Protein AF-A0A7J4V639-F1 (afdb_monomer_lite)

pLDDT: mean 87.69, std 9.77, range [47.03, 98.75]

Radius of gyration: 26.51 Å; chains: 1; bounding box: 63×58×73 Å

Structure (mmCIF, N/CA/C/O backbone):
data_AF-A0A7J4V639-F1
#
_entry.id   AF-A0A7J4V639-F1
#
loop_
_atom_site.group_PDB
_atom_site.id
_atom_site.type_symbol
_atom_site.label_atom_id
_atom_site.label_alt_id
_atom_site.label_comp_id
_atom_site.label_asym_id
_atom_site.label_entity_id
_atom_site.label_seq_id
_atom_site.pdbx_PDB_ins_code
_atom_site.Cartn_x
_atom_site.Cartn_y
_atom_site.Cartn_z
_atom_site.occupancy
_atom_site.B_iso_or_equiv
_atom_site.auth_seq_id
_atom_site.auth_comp_id
_atom_site.auth_asym_id
_atom_site.auth_atom_id
_atom_site.pdbx_PDB_model_num
ATOM 1 N N . MET A 1 1 ? 22.414 7.144 -34.367 1.00 61.53 1 MET A N 1
ATOM 2 C CA . MET A 1 1 ? 22.740 8.181 -33.367 1.00 61.53 1 MET A CA 1
ATOM 3 C C . MET A 1 1 ? 24.098 7.863 -32.780 1.00 61.53 1 MET A C 1
ATOM 5 O O . MET A 1 1 ? 24.396 6.684 -32.630 1.00 61.53 1 MET A O 1
ATOM 9 N N . ASN A 1 2 ? 24.900 8.884 -32.487 1.00 64.31 2 ASN A N 1
ATOM 10 C CA . ASN A 1 2 ? 26.165 8.719 -31.775 1.00 64.31 2 ASN A CA 1
ATOM 11 C C . ASN A 1 2 ? 25.916 8.994 -30.291 1.00 64.31 2 ASN A C 1
ATOM 13 O O . ASN A 1 2 ? 25.232 9.959 -29.959 1.00 64.31 2 ASN A O 1
ATOM 17 N N . TYR A 1 3 ? 26.446 8.139 -29.421 1.00 69.94 3 TYR A N 1
ATOM 18 C CA . TYR A 1 3 ? 26.497 8.405 -27.989 1.00 69.94 3 TYR A CA 1
ATOM 19 C C . TYR A 1 3 ? 27.811 9.118 -27.673 1.00 69.94 3 TYR A C 1
ATOM 21 O O . TYR A 1 3 ? 28.886 8.601 -27.976 1.00 69.94 3 TYR A O 1
ATOM 29 N N . GLU A 1 4 ? 27.717 10.293 -27.061 1.00 75.50 4 GLU A N 1
ATOM 30 C CA . GLU A 1 4 ? 28.852 11.052 -26.548 1.00 75.50 4 GLU A CA 1
ATOM 31 C C . GLU A 1 4 ? 28.576 11.371 -25.083 1.00 75.50 4 GLU A C 1
ATOM 33 O O . GLU A 1 4 ? 27.497 11.855 -24.742 1.00 75.50 4 GLU A O 1
ATOM 38 N N . ALA A 1 5 ? 29.535 11.086 -24.204 1.00 78.75 5 ALA A N 1
ATOM 39 C CA . ALA A 1 5 ? 29.365 11.346 -22.785 1.00 78.75 5 ALA A CA 1
ATOM 40 C C . ALA A 1 5 ? 30.669 11.723 -22.098 1.00 78.75 5 ALA A C 1
ATOM 42 O O . ALA A 1 5 ? 31.750 11.256 -22.447 1.00 78.75 5 ALA A O 1
ATOM 43 N N . GLN A 1 6 ? 30.523 12.554 -21.069 1.00 79.25 6 GLN A N 1
ATOM 44 C CA . GLN A 1 6 ? 31.589 12.913 -20.134 1.00 79.25 6 GLN A CA 1
ATOM 45 C C . GLN A 1 6 ? 31.643 11.962 -18.926 1.00 79.25 6 GLN A C 1
ATOM 47 O O . GLN A 1 6 ? 32.505 12.113 -18.065 1.00 79.25 6 GLN A O 1
ATOM 52 N N . ALA A 1 7 ? 30.739 10.979 -18.874 1.00 77.75 7 ALA A N 1
ATOM 53 C CA . ALA A 1 7 ? 30.664 9.958 -17.841 1.00 77.75 7 ALA A CA 1
ATOM 54 C C . ALA A 1 7 ? 30.380 8.571 -18.449 1.00 77.75 7 ALA A C 1
ATOM 56 O O . ALA A 1 7 ? 29.778 8.480 -19.526 1.00 77.75 7 ALA A O 1
ATOM 57 N N . PRO A 1 8 ? 30.803 7.486 -17.778 1.00 85.00 8 PRO A N 1
ATOM 58 C CA . PRO A 1 8 ? 30.478 6.125 -18.178 1.00 85.00 8 PRO A CA 1
ATOM 59 C C . PRO A 1 8 ? 28.971 5.893 -18.363 1.00 85.00 8 PRO A C 1
ATOM 61 O O . PRO A 1 8 ? 28.145 6.232 -17.516 1.00 85.00 8 PRO A O 1
ATOM 64 N N . GLY A 1 9 ? 28.624 5.269 -19.483 1.00 86.38 9 GLY A N 1
ATOM 65 C CA . GLY A 1 9 ? 27.250 4.949 -19.839 1.00 86.38 9 GLY A CA 1
ATOM 66 C C . GLY A 1 9 ? 27.167 4.374 -21.246 1.00 86.38 9 GLY A C 1
ATOM 67 O O . GLY A 1 9 ? 28.192 4.094 -21.875 1.00 86.38 9 GLY A O 1
ATOM 68 N N . MET A 1 10 ? 25.949 4.191 -21.734 1.00 89.94 10 MET A N 1
ATOM 69 C CA . MET A 1 10 ? 25.665 3.709 -23.082 1.00 89.94 10 MET A CA 1
ATOM 70 C C . MET A 1 10 ? 24.442 4.429 -23.627 1.00 89.94 10 MET A C 1
ATOM 72 O O . MET A 1 10 ? 23.553 4.797 -22.871 1.00 89.94 10 MET A O 1
ATOM 76 N N . GLY A 1 11 ? 24.366 4.583 -24.941 1.00 88.62 11 GLY A N 1
ATOM 77 C CA . GLY A 1 11 ? 23.174 5.092 -25.597 1.00 88.62 11 GLY A CA 1
ATOM 78 C C . GLY A 1 11 ? 22.938 4.359 -26.901 1.00 88.62 11 GLY A C 1
ATOM 79 O O . GLY A 1 11 ? 23.886 4.015 -27.610 1.00 88.62 11 GLY A O 1
ATOM 80 N N . ALA A 1 12 ? 21.673 4.139 -27.220 1.00 87.81 12 ALA A N 1
ATOM 81 C CA . ALA A 1 12 ? 21.249 3.627 -28.508 1.00 87.81 12 ALA A CA 1
ATOM 82 C C . ALA A 1 12 ? 20.086 4.469 -29.020 1.00 87.81 12 ALA A C 1
ATOM 84 O O . ALA A 1 12 ? 19.354 5.097 -28.260 1.00 87.81 12 ALA A O 1
ATOM 85 N N . GLY A 1 13 ? 19.924 4.508 -30.336 1.00 87.50 13 GLY A N 1
ATOM 86 C CA . GLY A 1 13 ? 18.809 5.216 -30.935 1.00 87.50 13 GLY A CA 1
ATOM 87 C C . GLY A 1 13 ? 18.430 4.614 -32.267 1.00 87.50 13 GLY A C 1
ATOM 88 O O . GLY A 1 13 ? 19.295 4.213 -33.052 1.00 87.50 13 GLY A O 1
ATOM 89 N N . MET A 1 14 ? 17.131 4.566 -32.515 1.00 89.75 14 MET A N 1
ATOM 90 C CA . MET A 1 14 ? 16.536 4.024 -33.719 1.00 89.75 14 MET A CA 1
ATOM 91 C C . MET A 1 14 ? 15.799 5.136 -34.452 1.00 89.75 14 MET A C 1
ATOM 93 O O . MET A 1 14 ? 15.040 5.901 -33.864 1.00 89.75 14 MET A O 1
ATOM 97 N N . LYS A 1 15 ? 16.033 5.229 -35.757 1.00 90.69 15 LYS A N 1
ATOM 98 C CA . LYS A 1 15 ? 15.240 6.092 -36.628 1.00 90.69 15 LYS A CA 1
ATOM 99 C C . LYS A 1 15 ? 13.894 5.427 -36.914 1.00 90.69 15 LYS A C 1
ATOM 101 O O . LYS A 1 15 ? 13.845 4.204 -37.062 1.00 90.69 15 LYS A O 1
ATOM 106 N N . GLY A 1 16 ? 12.837 6.221 -37.034 1.00 88.06 16 GLY A N 1
ATOM 107 C CA . GLY A 1 16 ? 11.538 5.747 -37.492 1.00 88.06 16 GLY A CA 1
ATOM 108 C C . GLY A 1 16 ? 11.631 5.052 -38.852 1.00 88.06 16 GLY A C 1
ATOM 109 O O . GLY A 1 16 ? 12.568 5.263 -39.633 1.00 88.06 16 GLY A O 1
ATOM 110 N N . SER A 1 17 ? 10.661 4.188 -39.148 1.00 90.44 17 SER A N 1
ATOM 111 C CA . SER A 1 17 ? 10.572 3.535 -40.457 1.00 90.44 17 SER A CA 1
ATOM 112 C C . SER A 1 17 ? 10.587 4.582 -41.569 1.00 90.44 17 SER A C 1
ATOM 114 O O . SER A 1 17 ? 9.905 5.590 -41.457 1.00 90.44 17 SER A O 1
ATOM 116 N N . ASN A 1 18 ? 11.330 4.349 -42.650 1.00 87.12 18 ASN A N 1
ATOM 117 C CA . ASN A 1 18 ? 11.468 5.274 -43.787 1.00 87.12 18 ASN A CA 1
ATOM 118 C C . ASN A 1 18 ? 12.147 6.627 -43.487 1.00 87.12 18 ASN A C 1
ATOM 120 O O . ASN A 1 18 ? 12.376 7.383 -44.422 1.00 87.12 18 ASN A O 1
ATOM 124 N N . THR A 1 19 ? 12.563 6.909 -42.246 1.00 89.62 19 THR A N 1
ATOM 125 C CA . THR A 1 19 ? 13.397 8.081 -41.948 1.00 89.62 19 THR A CA 1
ATOM 126 C C . THR A 1 19 ? 14.763 7.955 -42.635 1.00 89.62 19 THR A C 1
ATOM 128 O O . THR A 1 19 ? 15.483 6.955 -42.469 1.00 89.62 19 THR A O 1
ATOM 131 N N . VAL A 1 20 ? 15.164 8.994 -43.368 1.00 88.00 20 VAL A N 1
ATOM 132 C CA . VAL A 1 20 ? 16.509 9.150 -43.935 1.00 88.00 20 VAL A CA 1
ATOM 133 C C . VAL A 1 20 ? 17.168 10.351 -43.261 1.00 88.00 20 VAL A C 1
ATOM 135 O O . VAL A 1 20 ? 16.770 11.489 -43.452 1.00 88.00 20 VAL A O 1
ATOM 138 N N . VAL A 1 21 ? 18.165 10.082 -42.419 1.00 85.81 21 VAL A N 1
ATOM 139 C CA . VAL A 1 21 ? 18.850 11.125 -41.643 1.00 85.81 21 VAL A CA 1
ATOM 140 C C . VAL A 1 21 ? 19.607 12.061 -42.588 1.00 85.81 21 VAL A C 1
ATOM 142 O O . VAL A 1 21 ? 20.309 11.578 -43.478 1.00 85.81 21 VAL A O 1
ATOM 145 N N . ASN A 1 22 ? 19.520 13.372 -42.342 1.00 85.31 22 ASN A N 1
ATOM 146 C CA . ASN A 1 22 ? 20.126 14.440 -43.150 1.00 85.31 22 ASN A CA 1
ATOM 147 C C . ASN A 1 22 ? 19.584 14.548 -44.590 1.00 85.31 22 ASN A C 1
ATOM 149 O O . ASN A 1 22 ? 20.277 15.084 -45.456 1.00 85.31 22 ASN A O 1
ATOM 153 N N . ASP A 1 23 ? 18.376 14.050 -44.858 1.00 86.31 23 ASP A N 1
ATOM 154 C CA . ASP A 1 23 ? 17.675 14.251 -46.128 1.00 86.31 23 ASP A CA 1
ATOM 155 C C . ASP A 1 23 ? 16.529 15.248 -45.934 1.00 86.31 23 ASP A C 1
ATOM 157 O O . ASP A 1 23 ? 15.548 14.961 -45.259 1.00 86.31 23 ASP A O 1
ATOM 161 N N . THR A 1 24 ? 16.655 16.428 -46.537 1.00 85.88 24 THR A N 1
ATOM 162 C CA . THR A 1 24 ? 15.671 17.515 -46.420 1.00 85.88 24 THR A CA 1
ATOM 163 C C . THR A 1 24 ? 14.546 17.426 -47.452 1.00 85.88 24 THR A C 1
ATOM 165 O O . THR A 1 24 ? 13.707 18.321 -47.539 1.00 85.88 24 THR A O 1
ATOM 168 N N . THR A 1 25 ? 14.530 16.375 -48.276 1.00 86.25 25 THR A N 1
ATOM 169 C CA . THR A 1 25 ? 13.537 16.190 -49.345 1.00 86.25 25 THR A CA 1
ATOM 170 C C . THR A 1 25 ? 12.370 15.293 -48.938 1.00 86.25 25 THR A C 1
ATOM 172 O O . THR A 1 25 ? 11.392 15.185 -49.679 1.00 86.25 25 THR A O 1
ATOM 175 N N . GLN A 1 26 ? 12.454 14.661 -47.766 1.00 84.25 26 GLN A N 1
ATOM 176 C CA . GLN A 1 26 ? 11.476 13.703 -47.262 1.00 84.25 26 GLN A CA 1
ATOM 177 C C . GLN A 1 26 ? 11.084 14.053 -45.828 1.00 84.25 26 GLN A C 1
ATOM 179 O O . GLN A 1 26 ? 11.901 14.539 -45.054 1.00 84.25 26 GLN A O 1
ATOM 184 N N . ILE A 1 27 ? 9.829 13.779 -45.479 1.00 84.38 27 ILE A N 1
ATOM 185 C CA . ILE A 1 27 ? 9.360 13.876 -44.096 1.00 84.38 27 ILE A CA 1
ATOM 186 C C . ILE A 1 27 ? 9.843 12.630 -43.352 1.00 84.38 27 ILE A C 1
ATOM 188 O O . ILE A 1 27 ? 9.650 11.509 -43.834 1.00 84.38 27 ILE A O 1
ATOM 192 N N . ASP A 1 28 ? 10.476 12.814 -42.196 1.00 85.56 28 ASP A N 1
ATOM 193 C CA . ASP A 1 28 ? 10.851 11.700 -41.335 1.00 85.56 28 ASP A CA 1
ATOM 194 C C . ASP A 1 28 ? 9.674 11.182 -40.491 1.00 85.56 28 ASP A C 1
ATOM 196 O O . ASP A 1 28 ? 8.637 11.820 -40.340 1.00 85.56 28 ASP A O 1
ATOM 200 N N . ASN A 1 29 ? 9.831 9.972 -39.956 1.00 89.56 29 ASN A N 1
ATOM 201 C CA . ASN A 1 29 ? 8.899 9.365 -39.005 1.00 89.56 29 ASN A CA 1
ATOM 202 C C . ASN A 1 29 ? 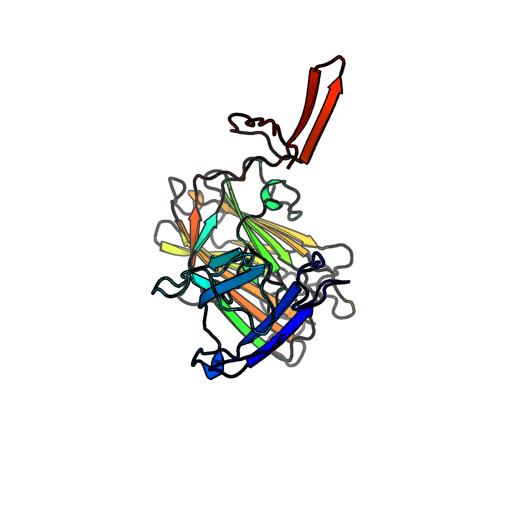9.491 9.358 -37.585 1.00 89.56 29 ASN A C 1
ATOM 204 O O . ASN A 1 29 ? 9.339 8.381 -36.846 1.00 89.56 29 ASN A O 1
ATOM 208 N N . GLY A 1 30 ? 10.221 10.419 -37.230 1.00 86.62 30 GLY A N 1
ATOM 209 C CA . GLY A 1 30 ? 10.823 10.613 -35.917 1.00 86.62 30 GLY A CA 1
ATOM 210 C C . GLY A 1 30 ? 11.926 9.613 -35.569 1.00 86.62 30 GLY A C 1
ATOM 211 O O . GLY A 1 30 ? 12.535 8.957 -36.427 1.00 86.62 30 GLY A O 1
ATOM 212 N N . TYR A 1 31 ? 12.201 9.507 -34.269 1.00 87.62 31 TYR A N 1
ATOM 213 C CA . TYR A 1 31 ? 13.199 8.610 -33.699 1.00 87.62 31 TYR A CA 1
ATOM 214 C C . TYR A 1 31 ? 12.842 8.202 -32.266 1.00 87.62 31 TYR A C 1
ATOM 216 O O . TYR A 1 31 ? 12.078 8.872 -31.576 1.00 87.62 31 TYR A O 1
ATOM 224 N N . SER A 1 32 ? 13.446 7.113 -31.802 1.00 88.44 32 SER A N 1
ATOM 225 C CA . SER A 1 32 ? 13.501 6.747 -30.389 1.00 88.44 32 SER A CA 1
ATOM 226 C C . SER A 1 32 ? 14.953 6.652 -29.940 1.00 88.44 32 SER A C 1
ATOM 228 O O . SER A 1 32 ? 15.842 6.314 -30.725 1.00 88.44 32 SER A O 1
ATOM 230 N N . ALA A 1 33 ? 15.205 6.972 -28.677 1.00 88.12 33 ALA A N 1
ATOM 231 C CA . ALA A 1 33 ? 16.519 6.848 -28.071 1.00 88.12 33 ALA A CA 1
ATOM 232 C C . ALA A 1 33 ? 16.392 6.295 -26.655 1.00 88.12 33 ALA A C 1
ATOM 234 O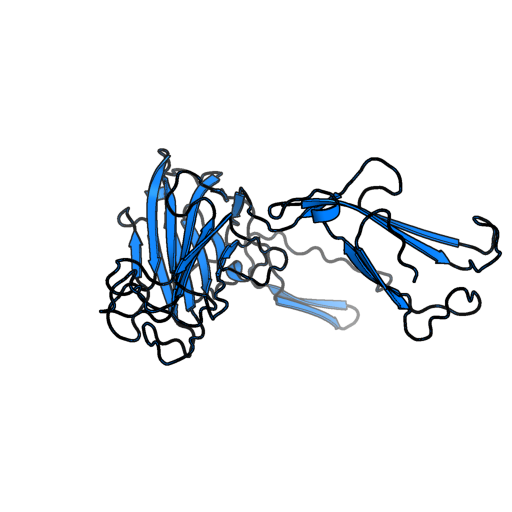 O . 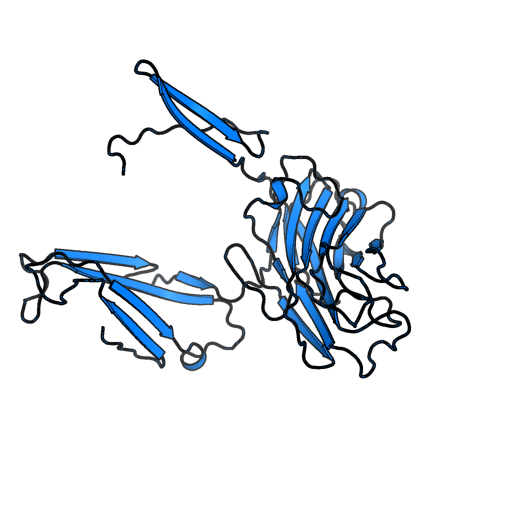ALA A 1 33 ? 15.426 6.581 -25.949 1.00 88.12 33 ALA A O 1
ATOM 235 N N . GLU A 1 34 ? 17.388 5.523 -26.252 1.00 85.56 34 GLU A N 1
ATOM 236 C CA . GLU A 1 34 ? 17.559 5.031 -24.895 1.00 85.56 34 GLU A CA 1
ATOM 237 C C . GLU A 1 34 ? 18.961 5.371 -24.401 1.00 85.56 34 GLU A C 1
ATOM 239 O O . GLU A 1 34 ? 19.925 5.424 -25.173 1.00 85.56 34 GLU A O 1
ATOM 244 N N . LEU A 1 35 ? 19.061 5.620 -23.098 1.00 87.69 35 LEU A N 1
ATOM 245 C CA . LEU A 1 35 ? 20.302 5.997 -22.450 1.00 87.69 35 LEU A CA 1
ATOM 246 C C . LEU A 1 35 ? 20.444 5.269 -21.114 1.00 87.69 35 LEU A C 1
ATOM 248 O O . LEU A 1 35 ? 19.546 5.288 -20.277 1.00 87.69 35 LEU A O 1
ATOM 252 N N . LEU A 1 36 ? 21.612 4.674 -20.917 1.00 85.19 36 LEU A N 1
ATOM 253 C CA . LEU A 1 36 ? 22.089 4.112 -19.667 1.00 85.19 36 LEU A CA 1
ATOM 254 C C . LEU A 1 36 ? 23.169 5.033 -19.105 1.00 85.19 36 LEU A C 1
ATOM 256 O O . LEU A 1 36 ? 24.202 5.241 -19.738 1.00 85.19 36 LEU A O 1
ATOM 260 N N . ILE A 1 37 ? 22.947 5.548 -17.900 1.00 87.25 37 ILE A N 1
ATOM 261 C CA . ILE A 1 37 ? 23.928 6.339 -17.153 1.00 87.25 37 ILE A CA 1
ATOM 262 C C . ILE A 1 37 ? 24.334 5.532 -15.923 1.00 87.25 37 ILE A C 1
ATOM 264 O O . ILE A 1 37 ? 23.477 5.136 -15.131 1.00 87.25 37 ILE A O 1
ATOM 268 N N . TYR A 1 38 ? 25.634 5.302 -15.741 1.00 88.12 38 TYR A N 1
ATOM 269 C CA . TYR A 1 38 ? 26.146 4.630 -14.549 1.00 88.12 38 TYR A CA 1
ATOM 270 C C . TYR A 1 38 ? 26.246 5.629 -13.391 1.00 88.12 38 TYR A C 1
ATOM 272 O O . TYR A 1 38 ? 27.169 6.439 -13.323 1.00 88.12 38 TYR A O 1
ATOM 280 N N . LEU A 1 39 ? 25.257 5.616 -12.496 1.00 87.50 39 LEU A N 1
ATOM 281 C CA . LEU A 1 39 ? 25.134 6.597 -11.410 1.00 87.50 39 LEU A CA 1
ATOM 282 C C . LEU A 1 39 ? 26.265 6.507 -10.373 1.00 87.50 39 LEU A C 1
ATOM 284 O O . LEU A 1 39 ? 26.695 7.524 -9.834 1.00 87.50 39 LEU A O 1
ATOM 288 N N . ASP A 1 40 ? 26.784 5.308 -10.131 1.00 86.81 40 ASP A N 1
ATOM 289 C CA . ASP A 1 40 ? 27.943 5.057 -9.272 1.00 86.81 40 ASP A CA 1
ATOM 290 C C . ASP A 1 40 ? 29.205 5.763 -9.786 1.00 86.81 40 ASP A C 1
ATOM 292 O O . ASP A 1 40 ? 29.959 6.346 -9.006 1.00 86.81 40 ASP A O 1
ATOM 296 N N . SER A 1 41 ? 29.388 5.809 -11.108 1.00 88.75 41 SER A N 1
ATOM 297 C CA . SER A 1 41 ? 30.485 6.548 -11.740 1.00 88.75 41 SER A CA 1
ATOM 298 C C . SER A 1 41 ? 30.384 8.068 -11.555 1.00 88.75 41 SER A C 1
ATOM 300 O O . SER A 1 41 ? 31.395 8.765 -11.618 1.00 88.75 41 SER A O 1
ATOM 302 N N . LEU A 1 42 ? 29.178 8.575 -11.274 1.00 88.81 42 LEU A N 1
ATOM 303 C CA . LEU A 1 42 ? 28.907 9.973 -10.929 1.00 88.81 42 LEU A CA 1
ATOM 304 C C . LEU A 1 42 ? 28.980 10.237 -9.414 1.00 88.81 42 LEU A C 1
ATOM 306 O O . LEU A 1 42 ? 28.753 11.363 -8.974 1.00 88.81 42 LEU A O 1
ATOM 310 N N . GLY A 1 43 ? 29.306 9.220 -8.610 1.00 88.62 43 GLY A N 1
ATOM 311 C CA . GLY A 1 43 ? 29.422 9.319 -7.155 1.00 88.62 43 GLY A CA 1
ATOM 312 C C . GLY A 1 43 ? 28.118 9.086 -6.389 1.00 88.62 43 GLY A C 1
ATOM 313 O O . GLY A 1 43 ? 28.100 9.263 -5.170 1.00 88.62 43 GLY A O 1
ATOM 314 N N . TYR A 1 44 ? 27.034 8.675 -7.055 1.00 85.69 44 TYR A N 1
ATOM 315 C CA . TYR A 1 44 ? 25.802 8.307 -6.361 1.00 85.69 44 TYR A CA 1
ATOM 316 C C . TYR A 1 44 ? 25.915 6.910 -5.746 1.00 85.69 44 TYR A C 1
ATOM 318 O O . TYR A 1 44 ? 26.302 5.943 -6.397 1.00 85.69 44 TYR A O 1
ATOM 326 N N . GLY A 1 45 ? 25.556 6.805 -4.468 1.00 76.00 45 GLY A N 1
ATOM 327 C CA . GLY A 1 45 ? 25.510 5.531 -3.758 1.00 76.00 45 GLY A CA 1
ATOM 328 C C . GLY A 1 45 ? 24.235 4.726 -4.047 1.00 76.00 45 GLY A C 1
ATOM 329 O O . GLY A 1 45 ? 23.271 5.261 -4.592 1.00 76.00 45 GLY A O 1
ATOM 330 N N . PRO A 1 46 ? 24.173 3.461 -3.594 1.00 64.94 46 PRO A N 1
ATOM 331 C CA . PRO A 1 46 ? 23.038 2.559 -3.833 1.00 64.94 46 PRO A CA 1
ATOM 332 C C . PRO A 1 46 ? 21.712 3.017 -3.202 1.00 64.94 46 PRO A C 1
ATOM 334 O O . PRO A 1 46 ? 20.663 2.492 -3.552 1.00 64.94 46 PRO A O 1
ATOM 337 N N . ASN A 1 47 ? 21.754 3.996 -2.294 1.00 61.44 47 ASN A N 1
ATOM 338 C CA . ASN A 1 47 ? 20.586 4.533 -1.591 1.00 61.44 47 ASN A CA 1
ATOM 339 C C . ASN A 1 47 ? 20.179 5.929 -2.096 1.00 61.44 47 ASN A C 1
ATOM 341 O O . ASN A 1 47 ? 19.489 6.658 -1.386 1.00 61.44 47 ASN A O 1
ATOM 345 N N . VAL A 1 48 ? 20.664 6.356 -3.269 1.00 68.88 48 VAL A N 1
ATOM 346 C CA . VAL A 1 48 ? 20.239 7.626 -3.866 1.00 68.88 48 VAL A CA 1
ATOM 347 C C . VAL A 1 48 ? 18.737 7.576 -4.176 1.00 68.88 48 VAL A C 1
ATOM 349 O O . VAL A 1 48 ? 18.263 6.653 -4.831 1.00 68.88 48 VAL A O 1
ATOM 352 N N . THR A 1 49 ? 17.980 8.560 -3.691 1.00 63.47 49 THR A N 1
ATOM 353 C CA . THR A 1 49 ? 16.512 8.618 -3.840 1.00 63.47 49 THR A CA 1
ATOM 354 C C . THR A 1 49 ? 16.052 9.550 -4.959 1.00 63.47 49 THR A C 1
ATOM 356 O O . THR A 1 49 ? 14.882 9.584 -5.335 1.00 63.47 49 THR A O 1
ATOM 359 N N . SER A 1 50 ? 16.967 10.329 -5.520 1.00 78.31 50 SER A N 1
ATOM 360 C CA . SER A 1 50 ? 16.755 11.087 -6.743 1.00 78.31 50 SER A CA 1
ATOM 361 C C . SER A 1 50 ? 18.085 11.529 -7.321 1.00 78.31 50 SER A C 1
ATOM 363 O O . SER A 1 50 ? 19.072 11.685 -6.600 1.00 78.31 50 SER A O 1
ATOM 365 N N . VAL A 1 51 ? 18.107 11.771 -8.626 1.00 88.00 51 VAL A N 1
ATOM 366 C CA . VAL A 1 51 ? 19.219 12.471 -9.266 1.00 88.00 51 VAL A CA 1
ATOM 367 C C . VAL A 1 51 ? 18.711 13.708 -9.991 1.00 88.00 51 VAL A C 1
ATOM 369 O O . VAL A 1 51 ? 17.713 13.627 -10.713 1.00 88.00 51 VAL A O 1
ATOM 372 N N . PRO A 1 52 ? 19.375 14.860 -9.820 1.00 89.69 52 PRO A N 1
ATOM 373 C CA . PRO A 1 52 ? 19.065 16.042 -10.595 1.00 89.69 52 PRO A CA 1
ATOM 374 C C . PRO A 1 52 ? 19.471 15.810 -12.052 1.00 89.69 52 PRO A C 1
ATOM 376 O O . PRO A 1 52 ? 20.614 15.473 -12.357 1.00 89.69 52 PRO A O 1
ATOM 379 N N . VAL A 1 53 ? 18.533 16.030 -12.962 1.00 90.12 53 VAL A N 1
ATOM 380 C CA . VAL A 1 53 ? 18.725 15.945 -14.407 1.00 90.12 53 VAL A CA 1
ATOM 381 C C . VAL A 1 53 ? 18.251 17.225 -15.085 1.00 90.12 53 VAL A C 1
ATOM 383 O O . VAL A 1 53 ? 17.363 17.934 -14.608 1.00 90.12 53 VAL A O 1
ATOM 386 N N . MET A 1 54 ? 18.854 17.517 -16.230 1.00 91.12 54 MET A N 1
ATOM 387 C CA . MET A 1 54 ? 18.300 18.414 -17.238 1.00 91.12 54 MET A CA 1
ATOM 388 C C . MET A 1 54 ? 18.286 17.636 -18.541 1.00 91.12 54 MET A C 1
ATOM 390 O O . MET A 1 54 ? 19.284 17.009 -18.894 1.00 91.12 54 MET A O 1
ATOM 394 N N . ILE A 1 55 ? 17.150 17.640 -19.227 1.00 89.88 55 ILE A N 1
ATOM 395 C CA . ILE A 1 55 ? 16.982 16.893 -20.473 1.00 89.88 55 ILE A CA 1
ATOM 396 C C . ILE A 1 55 ? 16.631 17.889 -21.560 1.00 89.88 55 ILE A C 1
ATOM 398 O O . ILE A 1 55 ? 15.658 18.624 -21.419 1.00 89.88 55 ILE A O 1
ATOM 402 N N . ASN A 1 56 ? 17.412 17.877 -22.635 1.00 90.69 56 ASN A N 1
ATOM 403 C CA . ASN A 1 56 ? 17.192 18.683 -23.824 1.00 90.69 56 ASN A CA 1
ATOM 404 C C . ASN A 1 56 ? 16.989 17.755 -25.017 1.00 90.69 56 ASN A C 1
ATOM 406 O O . ASN A 1 56 ? 17.794 16.854 -25.248 1.00 90.69 56 ASN A O 1
ATOM 410 N N . ILE A 1 57 ? 15.933 18.002 -25.780 1.00 88.50 57 ILE A N 1
ATOM 411 C CA . ILE A 1 57 ? 15.650 17.324 -27.042 1.00 88.50 57 ILE A CA 1
ATOM 412 C C . ILE A 1 57 ? 15.660 18.398 -28.121 1.00 88.50 57 ILE A C 1
ATOM 414 O O . ILE A 1 57 ? 15.021 19.445 -27.974 1.00 88.50 57 ILE A O 1
ATOM 418 N N . PHE A 1 58 ? 16.439 18.148 -29.169 1.00 86.94 58 PHE A N 1
ATOM 419 C CA . PHE A 1 58 ? 16.632 19.071 -30.273 1.00 86.94 58 PHE A CA 1
ATOM 420 C C . PHE A 1 58 ? 16.204 18.417 -31.575 1.00 86.94 58 PHE A C 1
ATOM 422 O O . PHE A 1 58 ? 16.714 17.351 -31.914 1.00 86.94 58 PHE A O 1
ATOM 429 N N . ASP A 1 59 ? 15.314 19.095 -32.288 1.00 85.19 59 ASP A N 1
ATOM 430 C CA . ASP A 1 59 ? 14.752 18.649 -33.553 1.00 85.19 59 ASP A CA 1
ATOM 431 C C . ASP A 1 59 ? 15.071 19.675 -34.655 1.00 85.19 59 ASP A C 1
ATOM 433 O O . ASP A 1 59 ? 14.370 20.684 -34.790 1.00 85.19 59 ASP A O 1
ATOM 437 N N . PRO A 1 60 ? 16.224 19.539 -35.335 1.00 87.62 60 PRO A N 1
ATOM 438 C CA . PRO A 1 60 ? 16.633 20.449 -36.395 1.00 87.62 60 PRO A CA 1
ATOM 439 C C . PRO A 1 60 ? 16.077 20.016 -37.758 1.00 87.62 60 PRO A C 1
ATOM 441 O O . PRO A 1 60 ? 16.701 19.245 -38.487 1.00 87.62 60 PRO A O 1
ATOM 444 N N . ASP A 1 61 ? 14.953 20.607 -38.142 1.00 86.62 61 ASP A N 1
ATOM 445 C CA . ASP A 1 61 ? 14.358 20.446 -39.464 1.00 86.62 61 ASP A CA 1
ATOM 446 C C . ASP A 1 61 ? 15.154 21.151 -40.565 1.00 86.62 61 ASP A C 1
ATOM 448 O O . ASP A 1 61 ? 15.657 22.270 -40.415 1.00 86.62 61 ASP A O 1
ATOM 452 N N . MET A 1 62 ? 15.200 20.528 -41.743 1.00 86.50 62 MET A N 1
ATOM 453 C CA . MET A 1 62 ? 15.786 21.122 -42.951 1.00 86.50 62 MET A CA 1
ATOM 454 C C . MET A 1 62 ? 17.284 21.463 -42.830 1.00 86.50 62 MET A C 1
ATOM 456 O O . MET A 1 62 ? 17.818 22.188 -43.672 1.00 86.50 62 MET A O 1
ATOM 460 N N . TYR A 1 63 ? 17.977 20.913 -41.827 1.00 86.44 63 TYR A N 1
ATOM 461 C CA . TYR A 1 63 ? 19.433 20.936 -41.717 1.00 86.44 63 TYR A CA 1
ATOM 462 C C . TYR A 1 63 ? 20.038 19.622 -42.223 1.00 86.44 63 TYR A C 1
ATOM 464 O O . TYR A 1 63 ? 19.563 18.531 -41.918 1.00 86.44 63 TYR A O 1
ATOM 472 N N . HIS A 1 64 ? 21.140 19.719 -42.964 1.00 85.06 64 HIS A N 1
ATOM 473 C CA . HIS A 1 64 ? 21.957 18.572 -43.354 1.00 85.06 64 HIS A CA 1
ATOM 474 C C . HIS A 1 64 ? 23.448 18.900 -43.244 1.00 85.06 64 HIS A C 1
ATOM 476 O O . HIS A 1 64 ? 23.859 20.037 -42.989 1.00 85.06 64 HIS A O 1
ATOM 482 N N . THR A 1 65 ? 24.290 17.889 -43.455 1.00 82.94 65 THR A N 1
ATOM 483 C CA . THR A 1 65 ? 25.746 18.036 -43.394 1.00 82.94 65 THR A CA 1
ATOM 484 C C . THR A 1 65 ? 26.229 19.157 -44.321 1.00 82.94 65 THR A C 1
ATOM 486 O O . THR A 1 65 ? 25.914 19.161 -45.510 1.00 82.94 65 THR A O 1
ATOM 489 N N . GLY A 1 66 ? 27.009 20.095 -43.774 1.00 83.50 66 GLY A N 1
ATOM 490 C CA . GLY A 1 66 ? 27.610 21.208 -44.518 1.00 83.50 66 GLY A CA 1
ATOM 491 C C . GLY A 1 66 ? 26.811 22.516 -44.514 1.00 83.50 66 GLY A C 1
ATOM 492 O O . GLY A 1 66 ? 27.319 23.517 -45.013 1.00 83.50 66 GLY A O 1
ATOM 493 N N . MET A 1 67 ? 25.606 22.549 -43.936 1.00 86.06 67 MET A N 1
ATOM 494 C CA . MET A 1 67 ? 24.846 23.794 -43.786 1.00 86.06 67 MET A CA 1
ATOM 495 C C . MET A 1 67 ? 25.394 24.674 -42.657 1.00 86.06 67 MET A C 1
ATOM 497 O O . MET A 1 67 ? 25.846 24.182 -41.622 1.00 86.06 67 MET A O 1
ATOM 501 N N . THR A 1 68 ? 25.318 25.995 -42.839 1.00 88.25 68 THR A N 1
ATOM 502 C CA . THR A 1 68 ? 25.560 26.954 -41.756 1.00 88.25 68 THR A CA 1
ATOM 503 C C . THR A 1 68 ? 24.359 26.951 -40.804 1.00 88.25 68 THR A C 1
ATOM 505 O O . THR A 1 68 ? 23.235 27.153 -41.268 1.00 88.25 68 THR A O 1
ATOM 508 N N . PRO A 1 69 ? 24.559 26.737 -39.491 1.00 86.69 69 PRO A N 1
ATOM 509 C CA . PRO A 1 69 ? 23.476 26.817 -38.515 1.00 86.69 69 PRO A CA 1
ATOM 510 C C . PRO A 1 69 ? 22.780 28.184 -38.539 1.00 86.69 69 PRO A C 1
ATOM 512 O O . PRO A 1 69 ? 23.427 29.201 -38.787 1.00 86.69 69 PRO A O 1
ATOM 515 N N . TRP A 1 70 ? 21.486 28.208 -38.208 1.00 85.38 70 TRP A N 1
ATOM 516 C CA . TRP A 1 70 ? 20.663 29.424 -38.078 1.00 85.38 70 TRP A CA 1
ATOM 517 C C . TRP A 1 70 ? 20.385 30.168 -39.393 1.00 85.38 70 TRP A C 1
ATOM 519 O O . TRP A 1 70 ? 20.094 31.365 -39.379 1.00 85.38 70 TRP A O 1
ATOM 529 N N . VAL A 1 71 ? 20.466 29.478 -40.533 1.00 85.31 71 VAL A N 1
ATOM 530 C CA . VAL A 1 71 ? 20.217 30.055 -41.861 1.00 85.31 71 VAL A CA 1
ATOM 531 C C . VAL A 1 71 ? 19.074 29.313 -42.553 1.00 85.31 71 VAL A C 1
ATOM 533 O O . VAL A 1 71 ? 18.960 28.092 -42.458 1.00 85.31 71 VAL A O 1
ATOM 536 N N . ALA A 1 72 ? 18.233 30.056 -43.278 1.00 83.31 72 ALA A N 1
ATOM 537 C CA . ALA A 1 72 ? 17.146 29.495 -44.076 1.00 83.31 72 ALA A CA 1
ATOM 538 C C . ALA A 1 72 ? 17.664 28.498 -45.144 1.00 83.31 72 ALA A C 1
ATOM 540 O O . ALA A 1 72 ? 18.739 28.720 -45.709 1.00 83.31 72 ALA A O 1
ATOM 541 N N . PRO A 1 73 ? 16.901 27.431 -45.467 1.00 85.38 73 PRO A N 1
ATOM 542 C CA . PRO A 1 73 ? 15.539 27.144 -45.000 1.00 85.38 73 PRO A CA 1
ATOM 543 C C . PRO A 1 73 ? 15.461 26.415 -43.644 1.00 85.38 73 PRO A C 1
ATOM 545 O O . PRO A 1 73 ? 14.367 26.029 -43.251 1.00 85.38 73 PRO A O 1
ATOM 548 N N . GLY A 1 74 ? 16.584 26.223 -42.943 1.00 86.25 74 GLY A N 1
ATOM 549 C CA . GLY A 1 74 ? 16.646 25.468 -41.692 1.00 86.25 74 GLY A CA 1
ATOM 550 C C . GLY A 1 74 ? 15.763 26.046 -40.585 1.00 86.25 74 GLY A C 1
ATOM 551 O O . GLY A 1 74 ? 15.863 27.230 -40.250 1.00 86.25 74 GLY A O 1
ATOM 552 N N . THR A 1 75 ? 14.952 25.192 -39.968 1.00 87.56 75 THR A N 1
ATOM 553 C CA . THR A 1 75 ? 14.154 25.499 -38.774 1.00 87.56 75 THR A CA 1
ATOM 554 C C . THR A 1 75 ? 14.491 24.505 -37.676 1.00 87.56 75 THR A C 1
ATOM 556 O O . THR A 1 75 ? 15.154 23.506 -37.913 1.00 87.56 75 THR A O 1
ATOM 559 N N . PHE A 1 76 ? 14.131 24.794 -36.434 1.00 86.44 76 PHE A N 1
ATOM 560 C CA . PHE A 1 76 ? 14.353 23.831 -35.367 1.00 86.44 76 PHE A CA 1
ATOM 561 C C . PHE A 1 76 ? 13.360 24.033 -34.241 1.00 86.44 76 PHE A C 1
ATOM 563 O O . PHE A 1 76 ? 12.902 25.153 -33.990 1.00 86.44 76 PHE A O 1
ATOM 570 N N . TYR A 1 77 ? 13.120 22.956 -33.508 1.00 85.94 77 TYR A N 1
ATOM 571 C CA . TYR A 1 77 ? 12.414 22.992 -32.246 1.00 85.94 77 TYR A CA 1
ATOM 572 C C . TYR A 1 77 ? 13.298 22.439 -31.128 1.00 85.94 77 TYR A C 1
ATOM 574 O O . TYR A 1 77 ? 14.009 21.448 -31.285 1.00 85.94 77 TYR A O 1
ATOM 582 N N . LYS A 1 78 ? 13.295 23.127 -29.986 1.00 87.56 78 LYS A N 1
ATOM 583 C CA . LYS A 1 78 ? 13.980 22.686 -28.770 1.00 87.56 78 LYS A CA 1
ATOM 584 C C . LYS A 1 78 ? 12.964 22.561 -27.662 1.00 87.56 78 LYS A C 1
ATOM 586 O O . LYS A 1 78 ? 12.244 23.513 -27.373 1.00 87.56 78 LYS A O 1
ATOM 591 N N . THR A 1 79 ? 12.981 21.419 -26.999 1.00 90.44 79 THR A N 1
ATOM 592 C CA . THR A 1 79 ? 12.235 21.207 -25.760 1.00 90.44 79 THR A CA 1
ATOM 593 C C . THR A 1 79 ? 13.187 20.824 -24.655 1.00 90.44 79 THR A C 1
ATOM 595 O O . THR A 1 79 ? 14.137 20.072 -24.886 1.00 90.44 79 THR A O 1
ATOM 598 N N . TRP A 1 80 ? 12.913 21.312 -23.450 1.00 90.81 80 TRP A N 1
ATOM 599 C CA . TRP A 1 80 ? 13.720 21.001 -22.284 1.00 90.81 80 TRP A CA 1
ATOM 600 C C . TRP A 1 80 ? 12.873 20.722 -21.051 1.00 90.81 80 TRP A C 1
ATOM 602 O O . TRP A 1 80 ? 11.827 21.334 -20.827 1.00 90.81 80 TRP A O 1
ATOM 612 N N . TRP A 1 81 ? 13.380 19.832 -20.206 1.00 89.81 81 TRP A N 1
ATOM 613 C CA . TRP A 1 81 ? 12.907 19.630 -18.846 1.00 89.81 81 TRP A CA 1
ATOM 614 C C . TRP A 1 81 ? 14.009 20.055 -17.878 1.00 89.81 81 TRP A C 1
ATOM 616 O O . TRP A 1 81 ? 15.101 19.487 -17.873 1.00 89.81 81 TRP A O 1
ATOM 626 N N . GLY A 1 82 ? 13.734 21.102 -17.095 1.00 90.75 82 GLY A N 1
ATOM 627 C CA . GLY A 1 82 ? 14.759 21.815 -16.333 1.00 90.75 82 GLY A CA 1
ATOM 628 C C . GLY A 1 82 ? 15.149 23.121 -17.012 1.00 90.75 82 GLY A C 1
ATOM 629 O O . GLY A 1 82 ? 14.382 24.087 -16.970 1.00 90.75 82 GLY A O 1
ATOM 630 N N . SER A 1 83 ? 16.327 23.142 -17.627 1.00 90.06 83 SER A N 1
ATOM 631 C CA . SER A 1 83 ? 16.888 24.288 -18.337 1.00 90.06 83 SER A CA 1
ATOM 632 C C . SER A 1 83 ? 17.678 23.826 -19.557 1.00 90.06 83 SER A C 1
ATOM 634 O O . SER A 1 83 ? 18.268 22.751 -19.524 1.00 90.06 83 SER A O 1
ATOM 636 N N . GLU A 1 84 ? 17.743 24.665 -20.596 1.00 84.56 84 GLU A N 1
ATOM 637 C CA . GLU A 1 84 ? 18.590 24.390 -21.760 1.00 84.56 84 GLU A CA 1
ATOM 638 C C . GLU A 1 84 ? 20.083 24.448 -21.392 1.00 84.56 84 GLU A C 1
ATOM 640 O O . GLU A 1 84 ? 20.814 23.497 -21.650 1.00 84.56 84 GLU A O 1
ATOM 645 N N . TRP A 1 85 ? 20.515 25.532 -20.731 1.00 81.94 85 TRP A N 1
ATOM 646 C CA . TRP A 1 85 ? 21.919 25.785 -20.346 1.00 81.94 85 TRP A CA 1
ATOM 647 C C . TRP A 1 85 ? 22.068 26.565 -19.026 1.00 81.94 85 TRP A C 1
ATOM 649 O O . TRP A 1 85 ? 23.127 27.120 -18.734 1.00 81.94 85 TRP A O 1
ATOM 659 N N . GLY A 1 86 ? 20.991 26.681 -18.248 1.00 86.50 86 GLY A N 1
ATOM 660 C CA . GLY A 1 86 ? 20.973 27.392 -16.971 1.00 86.50 86 GLY A CA 1
ATOM 661 C C . GLY A 1 86 ? 21.226 26.478 -15.773 1.00 86.50 86 GLY A C 1
ATOM 662 O O . GLY A 1 86 ? 21.734 25.368 -15.889 1.00 86.50 86 GLY A O 1
ATOM 663 N N . SER A 1 87 ? 20.844 26.953 -14.590 1.00 90.00 87 SER A N 1
ATOM 664 C CA . SER A 1 87 ? 21.040 26.248 -13.316 1.00 90.00 87 SER A CA 1
ATOM 665 C C . SER A 1 87 ? 19.797 25.510 -12.807 1.00 90.00 87 SER A C 1
ATOM 667 O O . SER A 1 87 ? 19.804 25.004 -11.686 1.00 90.00 87 SER A O 1
ATOM 669 N N . ALA A 1 88 ? 18.710 25.463 -13.583 1.00 92.06 88 ALA A N 1
ATOM 670 C CA . ALA A 1 88 ? 17.453 24.869 -13.137 1.00 92.06 88 ALA A CA 1
ATOM 671 C C . ALA A 1 88 ? 17.373 23.379 -13.502 1.00 92.06 88 ALA A C 1
ATOM 673 O O . ALA A 1 88 ? 16.986 23.030 -14.613 1.00 92.06 88 ALA A O 1
ATOM 674 N N . TYR A 1 89 ? 17.670 22.513 -12.536 1.00 91.38 89 TYR A N 1
ATOM 675 C CA . TYR A 1 89 ? 17.544 21.057 -12.656 1.00 91.38 89 TYR A CA 1
ATOM 676 C C . TYR A 1 89 ? 16.132 20.570 -12.294 1.00 91.38 89 TYR A C 1
ATOM 678 O O . TYR A 1 89 ? 15.300 21.324 -11.770 1.00 91.38 89 TYR A O 1
ATOM 686 N N . ARG A 1 90 ? 15.842 19.307 -12.610 1.00 86.38 90 ARG A N 1
ATOM 687 C CA . ARG A 1 90 ? 14.658 18.567 -12.162 1.00 86.38 90 ARG A CA 1
ATOM 688 C C . ARG A 1 90 ? 15.092 17.247 -11.559 1.00 86.38 90 ARG A C 1
ATOM 690 O O . ARG A 1 90 ? 15.997 16.614 -12.081 1.00 86.38 90 ARG A O 1
ATOM 697 N N . ASP A 1 91 ? 14.438 16.826 -10.490 1.00 82.44 91 ASP A N 1
ATOM 698 C CA . ASP A 1 91 ? 14.781 15.565 -9.846 1.00 82.44 91 ASP A CA 1
ATOM 699 C C . ASP A 1 91 ? 14.085 14.400 -10.547 1.00 82.44 91 ASP A C 1
ATOM 701 O O . ASP A 1 91 ? 12.855 14.331 -10.613 1.00 82.44 91 ASP A O 1
ATOM 705 N N . LEU A 1 92 ? 14.884 13.460 -11.043 1.00 79.06 92 LEU A N 1
ATOM 706 C CA . LEU A 1 92 ? 14.422 12.132 -11.407 1.00 79.06 92 LEU A CA 1
ATOM 707 C C . LEU A 1 92 ? 14.478 11.265 -10.145 1.00 79.06 92 LEU A C 1
ATOM 709 O O . LEU A 1 92 ? 15.556 10.861 -9.713 1.00 79.06 92 LEU A O 1
ATOM 713 N N . ALA A 1 93 ? 13.329 11.042 -9.507 1.00 69.69 93 ALA A N 1
ATOM 714 C CA . ALA A 1 93 ? 13.244 10.279 -8.264 1.00 69.69 93 ALA A CA 1
ATOM 715 C C . ALA A 1 93 ? 13.441 8.770 -8.498 1.00 69.69 93 ALA A C 1
ATOM 717 O O . ALA A 1 93 ? 12.796 8.176 -9.363 1.00 69.69 93 ALA A O 1
ATOM 718 N N . PHE A 1 94 ? 14.284 8.149 -7.678 1.00 67.44 94 PHE A N 1
ATOM 719 C CA . PHE A 1 94 ? 14.522 6.710 -7.612 1.00 67.44 94 PHE A CA 1
ATOM 720 C C . PHE A 1 94 ? 14.024 6.190 -6.263 1.00 67.44 94 PHE A C 1
ATOM 722 O O . PHE A 1 94 ? 14.223 6.851 -5.259 1.00 67.44 94 PHE A O 1
ATOM 729 N N . TYR A 1 95 ? 13.375 5.025 -6.227 1.00 60.00 95 TYR A N 1
ATOM 730 C CA . TYR A 1 95 ? 13.019 4.306 -4.991 1.00 60.00 95 TYR A CA 1
ATOM 731 C C . TYR A 1 95 ? 12.435 5.191 -3.861 1.00 60.00 95 TYR A C 1
ATOM 733 O O . TYR A 1 95 ? 13.114 5.694 -2.966 1.00 60.00 95 TYR A O 1
ATOM 741 N N . GLN A 1 96 ? 11.127 5.416 -3.936 1.00 72.19 96 GLN A N 1
ATOM 742 C CA . GLN A 1 96 ? 10.405 6.325 -3.054 1.00 72.19 96 GLN A CA 1
ATOM 743 C C . GLN A 1 96 ? 10.116 5.638 -1.709 1.00 72.19 96 GLN A C 1
ATOM 745 O O . GLN A 1 96 ? 9.172 4.866 -1.632 1.00 72.19 96 GLN A O 1
ATOM 750 N N . ASP A 1 97 ? 10.921 5.871 -0.666 1.00 83.06 97 ASP A N 1
ATOM 751 C CA . ASP A 1 97 ? 10.527 5.697 0.750 1.00 83.06 97 ASP A CA 1
ATOM 752 C C . ASP A 1 97 ? 9.906 7.017 1.235 1.00 83.06 97 ASP A C 1
ATOM 754 O O . ASP A 1 97 ? 10.613 7.877 1.779 1.00 83.06 97 ASP A O 1
ATOM 758 N N . PRO A 1 98 ? 8.608 7.261 0.981 1.00 89.44 98 PRO A N 1
ATOM 759 C CA . PRO A 1 98 ? 8.003 8.533 1.322 1.00 89.44 98 PRO A CA 1
ATOM 760 C C . PRO A 1 98 ? 8.008 8.706 2.839 1.00 89.44 98 PRO A C 1
ATOM 762 O O . PRO A 1 98 ? 7.542 7.836 3.567 1.00 89.44 98 PRO A O 1
ATOM 765 N N . GLN A 1 99 ? 8.459 9.859 3.339 1.00 92.44 99 GLN A N 1
ATOM 766 C CA . GLN A 1 99 ? 8.296 10.190 4.763 1.00 92.44 99 GLN A CA 1
ATOM 767 C C . GLN A 1 99 ? 6.819 10.384 5.138 1.00 92.44 99 GLN A C 1
ATOM 769 O O . GLN A 1 99 ? 6.445 10.236 6.305 1.00 92.44 99 GLN A O 1
ATOM 774 N N . SER A 1 100 ? 5.974 10.680 4.144 1.00 93.25 100 SER A N 1
ATOM 775 C CA . SER A 1 100 ? 4.533 10.776 4.316 1.00 93.25 100 SER A CA 1
ATOM 776 C C . SER A 1 100 ? 3.738 10.358 3.083 1.00 93.25 100 SER A C 1
ATOM 778 O O . SER A 1 100 ? 4.162 10.658 1.969 1.00 93.25 100 SER A O 1
ATOM 780 N N . VAL A 1 101 ? 2.552 9.784 3.285 1.00 93.62 101 VAL A N 1
ATOM 781 C CA . VAL A 1 101 ? 1.581 9.465 2.223 1.00 93.62 101 VAL A CA 1
ATOM 782 C C . VAL A 1 101 ? 0.270 10.201 2.488 1.00 93.62 101 VAL A C 1
ATOM 784 O O . VAL A 1 101 ? -0.178 10.298 3.632 1.00 93.62 101 VAL A O 1
ATOM 787 N N . ASN A 1 102 ? -0.356 10.722 1.434 1.00 93.38 102 ASN A N 1
ATOM 788 C CA . ASN A 1 102 ? -1.670 11.351 1.533 1.00 93.38 102 ASN A CA 1
ATOM 789 C C . ASN A 1 102 ? -2.784 10.299 1.597 1.00 93.38 102 ASN A C 1
ATOM 791 O O . ASN A 1 102 ? -2.862 9.415 0.747 1.00 93.38 102 ASN A O 1
ATOM 795 N N . VAL A 1 103 ? -3.676 10.444 2.575 1.00 95.00 103 VAL A N 1
ATOM 796 C CA . VAL A 1 103 ? -4.884 9.633 2.744 1.00 95.00 103 VAL A CA 1
ATOM 797 C C . VAL A 1 103 ? -6.084 10.445 2.272 1.00 95.00 103 VAL A C 1
ATOM 799 O O . VAL A 1 103 ? -6.354 11.536 2.791 1.00 95.00 103 VAL A O 1
ATOM 802 N N . TYR A 1 104 ? -6.790 9.921 1.276 1.00 93.31 104 TYR A N 1
ATOM 803 C CA . TYR A 1 104 ? -7.969 10.557 0.693 1.00 93.31 104 TYR A CA 1
ATOM 804 C C . TYR A 1 104 ? -9.237 10.164 1.448 1.00 93.31 104 TYR A C 1
ATOM 806 O O . TYR A 1 104 ? -9.332 9.079 2.028 1.00 93.31 104 TYR A O 1
ATOM 814 N N . GLN A 1 105 ? -10.217 11.063 1.445 1.00 92.94 105 GLN A N 1
ATOM 815 C CA . GLN A 1 105 ? -11.551 10.764 1.939 1.00 92.94 105 GLN A CA 1
ATOM 816 C C . GLN A 1 105 ? -12.293 9.915 0.907 1.00 92.94 105 GLN A C 1
ATOM 818 O O . GLN A 1 105 ? -12.472 10.357 -0.225 1.00 92.94 105 GLN A O 1
ATOM 823 N N . ALA A 1 106 ? -12.725 8.720 1.301 1.00 92.75 106 ALA A N 1
ATOM 824 C CA . ALA A 1 106 ? -13.583 7.907 0.454 1.00 92.75 106 ALA A CA 1
ATOM 825 C C . ALA A 1 106 ? -14.965 8.561 0.330 1.00 92.75 106 ALA A C 1
ATOM 827 O O . ALA A 1 106 ? -15.486 9.138 1.295 1.00 92.75 106 ALA A O 1
ATOM 828 N N . VAL A 1 107 ? -15.541 8.480 -0.865 1.00 89.62 107 VAL A N 1
ATOM 829 C CA . VAL A 1 107 ? -16.852 9.057 -1.188 1.00 89.62 107 VAL A CA 1
ATOM 830 C C . VAL A 1 107 ? -17.981 8.038 -1.093 1.00 89.62 107 VAL A C 1
ATOM 832 O O . VAL A 1 107 ? -19.131 8.425 -0.867 1.00 89.62 107 VAL A O 1
ATOM 835 N N . ASN A 1 108 ? -17.655 6.749 -1.214 1.00 88.75 108 ASN A N 1
ATOM 836 C CA . ASN A 1 108 ? -18.566 5.642 -0.957 1.00 88.75 108 ASN A CA 1
ATOM 837 C C . ASN A 1 108 ? -18.285 5.012 0.418 1.00 88.75 108 ASN A C 1
ATOM 839 O O . ASN A 1 108 ? -17.161 5.099 0.921 1.00 88.75 108 ASN A O 1
ATOM 843 N N . PRO A 1 109 ? -19.281 4.365 1.051 1.00 91.94 109 PRO A N 1
ATOM 844 C CA . PRO A 1 109 ? -19.037 3.539 2.228 1.00 91.94 109 PRO A CA 1
ATOM 845 C C . PRO A 1 109 ? -17.998 2.451 1.931 1.00 91.94 109 PRO A C 1
ATOM 847 O O . PRO A 1 109 ? -18.080 1.805 0.892 1.00 91.94 109 PRO A O 1
ATOM 850 N N . ILE A 1 110 ? -17.070 2.231 2.864 1.00 95.50 110 ILE A N 1
ATOM 851 C CA . ILE A 1 110 ? -16.126 1.107 2.825 1.00 95.50 110 ILE A CA 1
ATOM 852 C C . ILE A 1 110 ? -16.637 0.008 3.755 1.00 95.50 110 ILE A C 1
ATOM 854 O O . ILE A 1 110 ? -16.879 0.264 4.941 1.00 95.50 110 ILE A O 1
ATOM 858 N N . THR A 1 111 ? -16.802 -1.202 3.228 1.00 96.94 111 THR A N 1
ATOM 859 C CA . THR A 1 111 ? -17.153 -2.396 3.996 1.00 96.94 111 THR A CA 1
ATOM 860 C C . THR A 1 111 ? -15.878 -3.180 4.257 1.00 96.94 111 THR A C 1
ATOM 862 O O . THR A 1 111 ? -15.191 -3.558 3.329 1.00 96.94 111 THR A O 1
ATOM 865 N N . VAL A 1 112 ? -15.552 -3.456 5.522 1.00 98.06 112 VAL A N 1
ATOM 866 C CA . VAL A 1 112 ? -14.365 -4.265 5.850 1.00 98.06 112 VAL A CA 1
ATOM 867 C C . VAL A 1 112 ? -14.691 -5.738 5.612 1.00 98.06 112 VAL A C 1
ATOM 869 O O . VAL A 1 112 ? -15.139 -6.429 6.530 1.00 98.06 112 VAL A O 1
ATOM 872 N N . ASP A 1 113 ? -14.510 -6.203 4.380 1.00 97.88 113 ASP A N 1
ATOM 873 C CA . ASP A 1 113 ? -14.796 -7.581 3.966 1.00 97.88 113 ASP A CA 1
ATOM 874 C C . ASP A 1 113 ? -13.588 -8.290 3.332 1.00 97.88 113 ASP A C 1
ATOM 876 O O . ASP A 1 113 ? -13.610 -9.508 3.148 1.00 97.88 113 ASP A O 1
ATOM 880 N N . GLY A 1 114 ? -12.512 -7.547 3.072 1.00 97.19 114 GLY A N 1
ATOM 881 C CA . GLY A 1 114 ? -11.261 -8.030 2.512 1.00 97.19 114 GLY A CA 1
ATOM 882 C C . GLY A 1 114 ? -11.278 -8.183 0.991 1.00 97.19 114 GLY A C 1
ATOM 883 O O . GLY A 1 114 ? -10.261 -8.602 0.443 1.00 97.19 114 GLY A O 1
ATOM 884 N N . ASN A 1 115 ? -12.374 -7.861 0.295 1.00 96.31 115 ASN A N 1
ATOM 885 C CA . ASN A 1 115 ? -12.494 -8.003 -1.160 1.00 96.31 115 ASN A CA 1
ATOM 886 C C . ASN A 1 115 ? -11.944 -6.799 -1.930 1.00 96.31 115 ASN A C 1
ATOM 888 O O . ASN A 1 115 ? -11.633 -6.949 -3.113 1.00 96.31 115 ASN A O 1
ATOM 892 N N . LEU A 1 116 ? -11.817 -5.631 -1.286 1.00 96.19 116 LEU A N 1
ATOM 893 C CA . LEU A 1 116 ? -11.373 -4.381 -1.922 1.00 96.19 116 LEU A CA 1
ATOM 894 C C . LEU A 1 116 ? -12.218 -4.021 -3.158 1.00 96.19 116 LEU A C 1
ATOM 896 O O . LEU A 1 116 ? -11.693 -3.577 -4.181 1.00 96.19 116 LEU A O 1
ATOM 900 N N . SER A 1 117 ? -13.524 -4.287 -3.089 1.00 94.50 117 SER A N 1
ATOM 901 C CA . SER A 1 117 ? -14.431 -4.178 -4.239 1.00 94.50 117 SER A CA 1
ATOM 902 C C . SER A 1 117 ? -15.013 -2.775 -4.425 1.00 94.50 117 SER A C 1
ATOM 904 O O . SER A 1 117 ? -15.591 -2.469 -5.469 1.00 94.50 117 SER A O 1
ATOM 906 N N . GLU A 1 118 ? -14.850 -1.911 -3.428 1.00 93.44 118 GLU A N 1
ATOM 907 C CA . GLU A 1 118 ? -15.331 -0.542 -3.446 1.00 93.44 118 GLU A CA 1
ATOM 908 C C . GLU A 1 118 ? -14.579 0.309 -4.482 1.00 93.44 118 GLU A C 1
ATOM 910 O O . GLU A 1 118 ? -13.348 0.240 -4.561 1.00 93.44 118 GLU A O 1
ATOM 915 N N . PRO A 1 119 ? -15.282 1.182 -5.233 1.00 90.00 119 PRO A N 1
ATOM 916 C CA . PRO A 1 119 ? -14.661 2.013 -6.267 1.00 90.00 119 PRO A CA 1
ATOM 917 C C . PRO A 1 119 ? -13.486 2.863 -5.767 1.00 90.00 119 PRO A C 1
ATOM 919 O O . PRO A 1 119 ? -12.507 3.066 -6.481 1.00 90.00 119 PRO A O 1
ATOM 922 N N . ASP A 1 120 ? -13.547 3.329 -4.520 1.00 92.00 120 ASP A N 1
ATOM 923 C CA . ASP A 1 120 ? -12.498 4.144 -3.909 1.00 92.00 120 ASP A CA 1
ATOM 924 C C . ASP A 1 120 ? -11.146 3.419 -3.811 1.00 92.00 120 ASP A C 1
ATOM 926 O O . ASP A 1 120 ? -10.100 4.067 -3.882 1.00 92.00 120 ASP A O 1
ATOM 930 N N . TRP A 1 121 ? -11.134 2.084 -3.703 1.00 93.75 121 TRP A N 1
ATOM 931 C CA . TRP A 1 121 ? -9.894 1.300 -3.709 1.00 93.75 121 TRP A CA 1
ATOM 932 C C . TRP A 1 121 ? -9.225 1.263 -5.087 1.00 93.75 121 TRP A C 1
ATOM 934 O O . TRP A 1 121 ? -7.990 1.188 -5.182 1.00 93.75 121 TRP A O 1
ATOM 944 N N . ALA A 1 122 ? -10.019 1.350 -6.157 1.00 88.88 122 ALA A N 1
ATOM 945 C CA . ALA A 1 122 ? -9.537 1.355 -7.534 1.00 88.88 122 ALA A CA 1
ATOM 946 C C . ALA A 1 122 ? -8.896 2.695 -7.930 1.00 88.88 122 ALA A C 1
ATOM 948 O O . ALA A 1 122 ? -8.004 2.704 -8.780 1.00 88.88 122 ALA A O 1
ATOM 949 N N . TYR A 1 123 ? -9.259 3.799 -7.263 1.00 84.69 123 TYR A N 1
ATOM 950 C CA . TYR A 1 123 ? -8.719 5.126 -7.561 1.00 84.69 123 TYR A CA 1
ATOM 951 C C . TYR A 1 123 ? -7.170 5.135 -7.545 1.00 84.69 123 TYR A C 1
ATOM 953 O O . TYR A 1 123 ? -6.556 4.610 -6.601 1.00 84.69 123 TYR A O 1
ATOM 961 N N . PRO A 1 124 ? -6.495 5.716 -8.561 1.00 81.19 124 PRO A N 1
ATOM 962 C CA . PRO A 1 124 ? -5.033 5.763 -8.658 1.00 81.19 124 PRO A CA 1
ATOM 963 C C . PRO A 1 124 ? -4.399 6.788 -7.697 1.00 81.19 124 PRO A C 1
ATOM 965 O O . PRO A 1 124 ? -3.692 7.709 -8.105 1.00 81.19 124 PRO A O 1
ATOM 968 N N . SER A 1 125 ? -4.626 6.634 -6.390 1.00 83.50 125 SER A N 1
ATOM 969 C CA . SER A 1 125 ? -3.886 7.350 -5.348 1.00 83.50 125 SER A CA 1
ATOM 970 C C . SER A 1 125 ? -2.497 6.749 -5.132 1.00 83.50 125 SER A C 1
ATOM 972 O O . SER A 1 125 ? -2.239 5.599 -5.490 1.00 83.50 125 SER A O 1
ATOM 974 N N . GLN A 1 126 ? -1.620 7.505 -4.462 1.00 86.06 126 GLN A N 1
ATOM 975 C CA . GLN A 1 126 ? -0.365 6.963 -3.939 1.00 86.06 126 GLN A CA 1
ATOM 976 C C . GLN A 1 126 ? -0.619 5.697 -3.113 1.00 86.06 126 GLN A C 1
ATOM 978 O O . GLN A 1 126 ? -1.579 5.619 -2.342 1.00 86.06 126 GLN A O 1
ATOM 983 N N . TYR A 1 127 ? 0.262 4.718 -3.283 1.00 91.12 127 TYR A N 1
ATOM 984 C CA . TYR A 1 127 ? 0.254 3.456 -2.552 1.00 91.12 127 TYR A CA 1
ATOM 985 C C . TYR A 1 127 ? 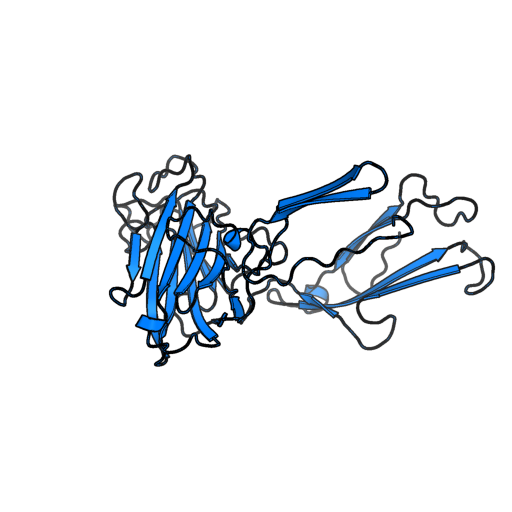1.683 3.048 -2.205 1.00 91.12 127 TYR A C 1
ATOM 987 O O . TYR A 1 127 ? 2.628 3.482 -2.864 1.00 91.12 127 TYR A O 1
ATOM 995 N N . LEU A 1 128 ? 1.836 2.235 -1.165 1.00 94.06 128 LEU A N 1
ATOM 996 C CA . LEU A 1 128 ? 3.107 1.622 -0.780 1.00 94.06 128 LEU A CA 1
ATOM 997 C C . LEU A 1 128 ? 3.186 0.221 -1.380 1.00 94.06 128 LEU A C 1
ATOM 999 O O . LEU A 1 128 ? 2.160 -0.445 -1.493 1.00 94.06 128 LEU A O 1
ATOM 1003 N N . VAL A 1 129 ? 4.380 -0.248 -1.727 1.00 92.38 129 VAL A N 1
ATOM 1004 C CA . VAL A 1 129 ? 4.599 -1.624 -2.175 1.00 92.38 129 VAL A CA 1
ATOM 1005 C C . VAL A 1 129 ? 5.668 -2.289 -1.327 1.00 92.38 129 VAL A C 1
ATOM 1007 O O . VAL A 1 129 ? 6.841 -1.922 -1.359 1.00 92.38 129 VAL A O 1
ATOM 1010 N N . PHE A 1 130 ? 5.227 -3.283 -0.570 1.00 92.31 130 PHE A N 1
ATOM 1011 C CA . PHE A 1 130 ? 6.054 -4.146 0.261 1.00 92.31 130 PHE A CA 1
ATOM 1012 C C . PHE A 1 130 ? 6.558 -5.335 -0.572 1.00 92.31 130 PHE A C 1
ATOM 1014 O O . PHE A 1 130 ? 5.861 -5.761 -1.492 1.00 92.31 130 PHE A O 1
ATOM 1021 N N . GLY A 1 131 ? 7.753 -5.856 -0.279 1.00 86.81 131 GLY A N 1
ATOM 1022 C CA . GLY A 1 131 ? 8.395 -6.962 -1.012 1.00 86.81 131 GLY A CA 1
ATOM 1023 C C . GLY A 1 131 ? 9.804 -6.637 -1.554 1.00 86.81 131 GLY A C 1
ATOM 1024 O O . GLY A 1 131 ? 10.158 -5.463 -1.678 1.00 86.81 131 GLY A O 1
ATOM 1025 N N . PRO A 1 132 ? 10.646 -7.643 -1.876 1.00 72.50 132 PRO A N 1
ATOM 1026 C CA . PRO A 1 132 ? 12.046 -7.428 -2.270 1.00 72.50 132 PRO A CA 1
ATOM 1027 C C . PRO A 1 132 ? 12.253 -6.880 -3.686 1.00 72.50 132 PRO A C 1
ATOM 1029 O O . PRO A 1 132 ? 13.334 -6.367 -3.974 1.00 72.50 132 PRO A O 1
ATOM 1032 N N . LYS A 1 133 ? 11.280 -7.044 -4.594 1.00 67.69 133 LYS A N 1
ATOM 1033 C CA . LYS A 1 133 ? 11.378 -6.643 -6.014 1.00 67.69 133 LYS A CA 1
ATOM 1034 C C . LYS A 1 133 ? 10.012 -6.281 -6.617 1.00 67.69 133 LYS A C 1
ATOM 1036 O O . LYS A 1 133 ? 9.594 -6.910 -7.592 1.00 67.69 133 LYS A O 1
ATOM 1041 N N . PRO A 1 134 ? 9.272 -5.325 -6.038 1.00 70.44 134 PRO A N 1
ATOM 1042 C CA . PRO A 1 134 ? 7.958 -4.994 -6.556 1.00 70.44 134 PRO A CA 1
ATOM 1043 C C . PRO A 1 134 ? 8.047 -4.380 -7.962 1.00 70.44 134 PRO A C 1
ATOM 1045 O O . PRO A 1 134 ? 8.962 -3.593 -8.225 1.00 70.44 134 PRO A O 1
ATOM 1048 N N . PRO A 1 135 ? 7.090 -4.668 -8.862 1.00 70.88 135 PRO A N 1
ATOM 1049 C CA . PRO A 1 135 ? 6.902 -3.862 -10.059 1.00 70.88 135 PRO A CA 1
ATOM 1050 C C . PRO A 1 135 ? 6.429 -2.467 -9.624 1.00 70.88 135 PRO A C 1
ATOM 1052 O O . PRO A 1 135 ? 5.267 -2.269 -9.269 1.00 70.88 135 PRO A O 1
ATOM 1055 N N . LEU A 1 136 ? 7.347 -1.499 -9.585 1.00 70.38 136 LEU A N 1
ATOM 1056 C CA . LEU A 1 136 ? 7.028 -0.121 -9.219 1.00 70.38 136 LEU A CA 1
ATOM 1057 C C . LEU A 1 136 ? 6.630 0.666 -10.466 1.00 70.38 136 LEU A C 1
ATOM 1059 O O . LEU A 1 136 ? 7.443 0.918 -11.352 1.00 70.38 136 LEU A O 1
ATOM 1063 N N . THR A 1 137 ? 5.375 1.091 -10.501 1.00 71.38 137 THR A N 1
ATOM 1064 C CA . THR A 1 137 ? 4.843 2.059 -11.462 1.00 71.38 137 THR A CA 1
ATOM 1065 C C . THR A 1 137 ? 4.282 3.240 -10.689 1.00 71.38 137 THR A C 1
ATOM 1067 O O . THR A 1 137 ? 3.692 3.040 -9.632 1.00 71.38 137 THR A O 1
ATOM 1070 N N . SER A 1 138 ? 4.418 4.463 -11.205 1.00 67.50 138 SER A N 1
ATOM 1071 C CA . SER A 1 138 ? 3.720 5.624 -10.630 1.00 67.50 138 SER A CA 1
ATOM 1072 C C . SER A 1 138 ? 2.207 5.346 -10.554 1.00 67.50 138 SER A C 1
ATOM 1074 O O . SER A 1 138 ? 1.672 4.797 -11.520 1.00 67.50 138 SER A O 1
ATOM 1076 N N . PRO A 1 139 ? 1.498 5.691 -9.458 1.00 78.31 139 PRO A N 1
ATOM 1077 C CA . PRO A 1 139 ? 1.929 6.452 -8.270 1.00 78.31 139 PRO A CA 1
ATOM 1078 C C . PRO A 1 139 ? 2.450 5.595 -7.087 1.00 78.31 139 PRO A C 1
ATOM 1080 O O . PRO A 1 139 ? 2.391 6.025 -5.932 1.00 78.31 139 PRO A O 1
ATOM 1083 N N . GLY A 1 140 ? 2.910 4.370 -7.341 1.00 83.75 140 GLY A N 1
ATOM 1084 C CA . GLY A 1 140 ? 3.431 3.444 -6.335 1.00 83.75 140 GLY A CA 1
ATOM 1085 C C . GLY A 1 140 ? 4.781 3.863 -5.755 1.00 83.75 140 GLY A C 1
ATOM 1086 O O . GLY A 1 140 ? 5.682 4.291 -6.473 1.00 83.75 140 GLY A O 1
ATOM 1087 N N . ASN A 1 141 ? 4.916 3.696 -4.443 1.00 87.50 141 ASN A N 1
ATOM 1088 C CA . ASN A 1 141 ? 6.105 4.000 -3.660 1.00 87.50 141 ASN A CA 1
ATOM 1089 C C . ASN A 1 141 ? 6.691 2.704 -3.090 1.00 87.50 141 ASN A C 1
ATOM 1091 O O . ASN A 1 141 ? 5.950 1.803 -2.701 1.00 87.50 141 ASN A O 1
ATOM 1095 N N . SER A 1 142 ? 8.012 2.616 -2.996 1.00 86.50 142 SER A N 1
ATOM 1096 C CA . SER A 1 142 ? 8.673 1.567 -2.218 1.00 86.50 142 SER A CA 1
ATOM 1097 C C . SER A 1 142 ? 8.517 1.805 -0.708 1.00 86.50 142 SER A C 1
ATOM 1099 O O . SER A 1 142 ? 7.890 2.764 -0.256 1.00 86.50 142 SER A O 1
ATOM 1101 N N . VAL A 1 143 ? 9.100 0.921 0.095 1.00 89.44 143 VAL A N 1
ATOM 1102 C CA . VAL A 1 143 ? 9.139 1.048 1.556 1.00 89.44 143 VAL A CA 1
ATOM 1103 C C . VAL A 1 143 ? 10.569 1.246 2.052 1.00 89.44 143 VAL A C 1
ATOM 1105 O O . VAL A 1 143 ? 11.523 1.165 1.281 1.00 89.44 143 VAL A O 1
ATOM 1108 N N . THR A 1 144 ? 10.712 1.543 3.341 1.00 88.88 144 THR A N 1
ATOM 1109 C CA . THR A 1 144 ? 11.962 2.008 3.951 1.00 88.88 144 THR A CA 1
ATOM 1110 C C . THR A 1 144 ? 13.093 1.003 3.852 1.00 88.88 144 THR A C 1
ATOM 1112 O O . THR A 1 144 ? 14.216 1.374 3.521 1.00 88.88 144 THR A O 1
ATOM 1115 N N . SER A 1 145 ? 12.835 -0.253 4.203 1.00 86.00 145 SER A N 1
ATOM 1116 C CA . SER A 1 145 ? 13.871 -1.275 4.164 1.00 86.00 145 SER A CA 1
ATOM 1117 C C . SER A 1 145 ? 13.269 -2.673 4.175 1.00 86.00 145 SER A C 1
ATOM 1119 O O . SER A 1 145 ? 12.058 -2.873 4.310 1.00 86.00 145 SER A O 1
ATOM 1121 N N . THR A 1 146 ? 14.158 -3.642 4.025 1.00 85.88 146 THR A N 1
ATOM 1122 C CA . THR A 1 146 ? 13.875 -5.059 4.136 1.00 85.88 146 THR A CA 1
ATOM 1123 C C . THR A 1 146 ? 14.928 -5.755 4.990 1.00 85.88 146 THR A C 1
ATOM 1125 O O . THR A 1 146 ? 16.082 -5.326 5.053 1.00 85.88 146 THR A O 1
ATOM 1128 N N . VAL A 1 147 ? 14.534 -6.854 5.621 1.00 83.81 147 VAL A N 1
ATOM 1129 C CA . VAL A 1 147 ? 15.430 -7.823 6.238 1.00 83.81 147 VAL A CA 1
ATOM 1130 C C . VAL A 1 147 ? 15.133 -9.189 5.628 1.00 83.81 147 VAL A C 1
ATOM 1132 O O . VAL A 1 147 ? 14.055 -9.753 5.823 1.00 83.81 147 VAL A O 1
ATOM 1135 N N . LEU A 1 148 ? 16.116 -9.737 4.906 1.00 81.31 148 LEU A N 1
ATOM 1136 C CA . LEU A 1 148 ? 16.137 -11.161 4.595 1.00 81.31 148 LEU A CA 1
ATOM 1137 C C . LEU A 1 148 ? 16.535 -11.899 5.867 1.00 81.31 148 LEU A C 1
ATOM 1139 O O . LEU A 1 148 ? 17.649 -11.733 6.364 1.00 81.31 148 LEU A O 1
ATOM 1143 N N . VAL A 1 149 ? 15.613 -12.685 6.400 1.00 77.25 149 VAL A N 1
ATOM 1144 C CA . VAL A 1 149 ? 15.789 -13.312 7.703 1.00 77.25 149 VAL A CA 1
ATOM 1145 C C . VAL A 1 149 ? 16.471 -14.671 7.576 1.00 77.25 149 VAL A C 1
ATOM 1147 O O . VAL A 1 149 ? 17.387 -14.970 8.340 1.00 77.25 149 VAL A O 1
ATOM 1150 N N . TRP A 1 150 ? 16.063 -15.490 6.603 1.00 71.88 150 TRP A N 1
ATOM 1151 C CA . TRP A 1 150 ? 16.632 -16.822 6.416 1.00 71.88 150 TRP A CA 1
ATOM 1152 C C . TRP A 1 150 ? 16.467 -17.329 4.982 1.00 71.88 150 TRP A C 1
ATOM 1154 O O . TRP A 1 150 ? 15.406 -17.159 4.386 1.00 71.88 150 TRP A O 1
ATOM 1164 N N . ASN A 1 151 ? 17.520 -17.992 4.481 1.00 70.06 151 ASN A N 1
ATOM 1165 C CA . ASN A 1 151 ? 17.639 -18.603 3.151 1.00 70.06 151 ASN A CA 1
ATOM 1166 C C . ASN A 1 151 ? 17.353 -17.642 1.973 1.00 70.06 151 ASN A C 1
ATOM 1168 O O . ASN A 1 151 ? 16.996 -16.486 2.152 1.00 70.06 151 ASN A O 1
ATOM 1172 N N . LYS A 1 152 ? 17.576 -18.078 0.731 1.00 68.62 152 LYS A N 1
ATOM 1173 C CA . LYS A 1 152 ? 17.222 -17.287 -0.455 1.00 68.62 152 LYS A CA 1
ATOM 1174 C C . LYS A 1 152 ? 15.702 -17.325 -0.651 1.00 68.62 152 LYS A C 1
ATOM 1176 O O . LYS A 1 152 ? 15.177 -18.410 -0.869 1.00 68.62 152 LYS A O 1
ATOM 1181 N N . LEU A 1 153 ? 15.038 -16.164 -0.655 1.00 67.12 153 LEU A N 1
ATOM 1182 C CA . LEU A 1 153 ? 13.637 -16.048 -1.081 1.00 67.12 153 LEU A CA 1
ATOM 1183 C C . LEU A 1 153 ? 13.513 -16.510 -2.542 1.00 67.12 153 LEU A C 1
ATOM 1185 O O . LEU A 1 153 ? 14.242 -16.016 -3.416 1.00 67.12 153 LEU A O 1
ATOM 1189 N N . ILE A 1 154 ? 12.681 -17.524 -2.780 1.00 64.56 154 ILE A N 1
ATOM 1190 C CA . ILE A 1 154 ? 12.557 -18.170 -4.095 1.00 64.56 154 ILE A CA 1
ATOM 1191 C C . ILE A 1 154 ? 11.473 -17.495 -4.932 1.00 64.56 154 ILE A C 1
ATOM 1193 O O . ILE A 1 154 ? 11.638 -17.400 -6.151 1.00 64.56 154 ILE A O 1
ATOM 1197 N N . ASP A 1 155 ? 10.414 -16.994 -4.303 1.00 70.50 155 ASP A N 1
ATOM 1198 C CA . ASP A 1 155 ? 9.363 -16.273 -5.000 1.00 70.50 155 ASP A CA 1
ATOM 1199 C C . ASP A 1 155 ? 9.496 -14.746 -4.867 1.00 70.50 155 ASP A C 1
ATOM 1201 O O . ASP A 1 155 ? 10.452 -14.196 -4.311 1.00 70.50 155 ASP A O 1
ATOM 1205 N N . THR A 1 156 ? 8.585 -14.054 -5.541 1.00 64.62 156 THR A N 1
ATOM 1206 C CA . THR A 1 156 ? 8.549 -12.602 -5.636 1.00 64.62 156 THR A CA 1
ATOM 1207 C C . THR A 1 156 ? 7.305 -12.071 -4.940 1.00 64.62 156 THR A C 1
ATOM 1209 O O . THR A 1 156 ? 6.525 -11.377 -5.596 1.00 64.62 156 THR A O 1
ATOM 1212 N N . THR A 1 157 ? 7.063 -12.394 -3.667 1.00 79.81 157 THR A N 1
ATOM 1213 C CA . THR A 1 157 ? 5.976 -11.742 -2.930 1.00 79.81 157 THR A CA 1
ATOM 1214 C C . THR A 1 157 ? 6.124 -10.226 -3.004 1.00 79.81 157 THR A C 1
ATOM 1216 O O . THR A 1 157 ? 7.171 -9.633 -2.720 1.00 79.81 157 THR A O 1
ATOM 1219 N N . TRP A 1 158 ? 5.044 -9.574 -3.417 1.00 89.50 158 TRP A N 1
ATOM 1220 C CA . TRP A 1 158 ? 4.886 -8.137 -3.287 1.00 89.50 158 TRP A CA 1
ATOM 1221 C C . TRP A 1 158 ? 3.444 -7.809 -2.912 1.00 89.50 158 TRP A C 1
ATOM 1223 O O . TRP A 1 158 ? 2.505 -8.509 -3.298 1.00 89.50 158 TRP A O 1
ATOM 1233 N N . THR A 1 159 ? 3.283 -6.743 -2.135 1.00 94.12 159 THR A N 1
ATOM 1234 C CA . THR A 1 159 ? 2.012 -6.351 -1.523 1.00 94.12 159 THR A CA 1
ATOM 1235 C C . THR A 1 159 ? 1.807 -4.843 -1.666 1.00 94.12 159 THR A C 1
ATOM 1237 O O . THR A 1 159 ? 2.377 -4.072 -0.888 1.00 94.12 159 THR A O 1
ATOM 1240 N N . PRO A 1 160 ? 1.023 -4.379 -2.657 1.00 94.25 160 PRO A N 1
ATOM 1241 C CA . PRO A 1 160 ? 0.519 -3.019 -2.707 1.00 94.25 160 PRO A CA 1
ATOM 1242 C C . PRO A 1 160 ? -0.447 -2.783 -1.552 1.00 94.25 160 PRO A C 1
ATOM 1244 O O . PRO A 1 160 ? -1.328 -3.604 -1.292 1.00 94.25 160 PRO A O 1
ATOM 1247 N N . LEU A 1 161 ? -0.295 -1.638 -0.900 1.00 96.50 161 LEU A N 1
ATOM 1248 C CA . LEU A 1 161 ? -1.083 -1.205 0.241 1.00 96.50 161 LEU A CA 1
ATOM 1249 C C . LEU A 1 161 ? -1.503 0.255 0.051 1.00 96.50 161 LEU A C 1
ATOM 1251 O O . LEU A 1 161 ? -0.680 1.129 -0.236 1.00 96.50 161 LEU A O 1
ATOM 1255 N N . LYS A 1 162 ? -2.800 0.508 0.216 1.00 96.06 162 LYS A N 1
ATOM 1256 C CA . LYS A 1 162 ? -3.449 1.815 0.088 1.00 96.06 162 LYS A CA 1
ATOM 1257 C C . LYS A 1 162 ? -4.121 2.226 1.390 1.00 96.06 162 LYS A C 1
ATOM 1259 O O . LYS A 1 162 ? -4.452 1.390 2.229 1.00 96.06 162 LYS A O 1
ATOM 1264 N N . PHE A 1 163 ? -4.376 3.526 1.498 1.00 97.38 163 PHE A N 1
ATOM 1265 C CA . PHE A 1 163 ? -5.093 4.127 2.614 1.00 97.38 163 PHE A CA 1
ATOM 1266 C C . PHE A 1 163 ? -6.293 4.924 2.124 1.00 97.38 163 PHE A C 1
ATOM 1268 O O . PHE A 1 163 ? -6.180 5.696 1.171 1.00 97.38 163 PHE A O 1
ATOM 1275 N N . LEU A 1 164 ? -7.399 4.817 2.850 1.00 96.94 164 LEU A N 1
ATOM 1276 C CA . LEU A 1 164 ? -8.583 5.659 2.701 1.00 96.94 164 LEU A CA 1
ATOM 1277 C C . LEU A 1 164 ? -9.064 6.110 4.080 1.00 96.94 164 LEU A C 1
ATOM 1279 O O . LEU A 1 164 ? -8.680 5.544 5.105 1.00 96.94 164 LEU A O 1
ATOM 1283 N N . ARG A 1 165 ? -9.932 7.121 4.134 1.00 95.19 165 ARG A N 1
ATOM 1284 C CA . ARG A 1 165 ? -10.630 7.487 5.372 1.00 95.19 165 ARG A CA 1
ATOM 1285 C C . ARG A 1 165 ? -12.098 7.828 5.153 1.00 95.19 165 ARG A C 1
ATOM 1287 O O . ARG A 1 165 ? -12.461 8.388 4.125 1.00 95.19 165 ARG A O 1
ATOM 1294 N N . ILE A 1 166 ? -12.915 7.605 6.180 1.00 93.44 166 ILE A N 1
ATOM 1295 C CA . ILE A 1 166 ? -14.274 8.156 6.299 1.00 93.44 166 ILE A CA 1
ATOM 1296 C C . ILE A 1 166 ? -14.429 8.696 7.718 1.00 93.44 166 ILE A C 1
ATOM 1298 O O . ILE A 1 166 ? -14.402 7.935 8.685 1.00 93.44 166 ILE A O 1
ATOM 1302 N N . GLY A 1 167 ? -14.582 10.015 7.865 1.00 90.62 167 GLY A N 1
ATOM 1303 C CA . GLY A 1 167 ? -14.579 10.652 9.187 1.00 90.62 167 GLY A CA 1
ATOM 1304 C C . GLY A 1 167 ? -13.307 10.301 9.973 1.00 90.62 167 GLY A C 1
ATOM 1305 O O . GLY A 1 167 ? -12.205 10.505 9.462 1.00 90.62 167 GLY A O 1
ATOM 1306 N N . ASN A 1 168 ? -13.476 9.738 11.176 1.00 92.50 168 ASN A N 1
ATOM 1307 C CA . ASN A 1 168 ? -12.389 9.262 12.046 1.00 92.50 168 ASN A CA 1
ATOM 1308 C C . ASN A 1 168 ? -11.983 7.800 11.792 1.00 92.50 168 ASN A C 1
ATOM 1310 O O . ASN A 1 168 ? -11.181 7.258 12.543 1.00 92.50 168 ASN A O 1
ATOM 1314 N N . LYS A 1 169 ? -12.524 7.132 10.771 1.00 96.19 169 LYS A N 1
ATOM 1315 C CA . LYS A 1 169 ? -12.136 5.760 10.431 1.00 96.19 169 LYS A CA 1
ATOM 1316 C C . LYS A 1 169 ? -11.045 5.791 9.371 1.00 96.19 169 LYS A C 1
ATOM 1318 O O . LYS A 1 169 ? -11.270 6.315 8.280 1.00 96.19 169 LYS A O 1
ATOM 1323 N N . LEU A 1 170 ? -9.880 5.253 9.713 1.00 98.00 170 LEU A N 1
ATOM 1324 C CA . LEU A 1 170 ? -8.773 4.996 8.797 1.00 98.00 170 LEU A CA 1
ATOM 1325 C C . LEU A 1 170 ? -8.924 3.580 8.247 1.00 98.00 170 LEU A C 1
ATOM 1327 O O . LEU A 1 170 ? -9.078 2.644 9.024 1.00 98.00 170 LEU A O 1
ATOM 1331 N N . TYR A 1 171 ? -8.841 3.431 6.933 1.00 98.44 171 TYR A N 1
ATOM 1332 C CA . TYR A 1 171 ? -8.884 2.149 6.244 1.00 98.44 171 TYR A CA 1
ATOM 1333 C C . TYR A 1 171 ? -7.536 1.884 5.587 1.00 98.44 171 TYR A C 1
ATOM 1335 O O . TYR A 1 171 ? -6.957 2.773 4.960 1.00 98.44 171 TYR A O 1
ATOM 1343 N N . ILE A 1 172 ? -7.055 0.655 5.722 1.00 98.62 172 ILE A N 1
ATOM 1344 C CA . ILE A 1 172 ? -5.858 0.130 5.083 1.00 98.62 172 ILE A CA 1
ATOM 1345 C C . ILE A 1 172 ? -6.285 -1.084 4.267 1.00 98.62 172 ILE A C 1
ATOM 1347 O O . ILE A 1 172 ? -6.798 -2.048 4.828 1.00 98.62 172 ILE A O 1
ATOM 1351 N N . GLY A 1 173 ? -6.079 -1.027 2.957 1.00 98.25 173 GLY A N 1
ATOM 1352 C CA . GLY A 1 173 ? -6.420 -2.101 2.029 1.00 98.25 173 GLY A CA 1
ATOM 1353 C C . GLY A 1 173 ? -5.171 -2.579 1.312 1.00 98.25 173 GLY A C 1
ATOM 1354 O O . GLY A 1 173 ? -4.383 -1.756 0.837 1.00 98.25 173 GLY A O 1
ATOM 1355 N N . PHE A 1 174 ? -4.952 -3.889 1.246 1.00 97.50 174 PHE A N 1
ATOM 1356 C CA . PHE A 1 174 ? -3.767 -4.444 0.602 1.00 97.50 174 PHE A CA 1
ATOM 1357 C C . PHE A 1 174 ? -4.023 -5.776 -0.090 1.00 97.50 174 PHE A C 1
ATOM 1359 O O . PHE A 1 174 ? -4.925 -6.537 0.252 1.00 97.50 174 PHE A O 1
ATOM 1366 N N . SER A 1 175 ? -3.207 -6.044 -1.102 1.00 95.94 175 SER A N 1
ATOM 1367 C CA . SER A 1 175 ? -3.345 -7.196 -1.984 1.00 95.94 175 SER A CA 1
ATOM 1368 C C . SER A 1 175 ? -1.993 -7.882 -2.125 1.00 95.94 175 SER A C 1
ATOM 1370 O O . SER A 1 175 ? -1.161 -7.406 -2.888 1.00 95.94 175 SER A O 1
ATOM 1372 N N . SER A 1 176 ? -1.779 -9.002 -1.445 1.00 95.38 176 SER A N 1
ATOM 1373 C CA . SER A 1 176 ? -0.539 -9.772 -1.539 1.00 95.38 176 SER A CA 1
ATOM 1374 C C . SER A 1 176 ? -0.559 -10.732 -2.731 1.00 95.38 176 SER A C 1
ATOM 1376 O O . SER A 1 176 ? -1.545 -11.436 -2.968 1.00 95.38 176 SER A O 1
ATOM 1378 N N . TYR A 1 177 ? 0.538 -10.759 -3.491 1.00 93.50 177 TYR A N 1
ATOM 1379 C CA . TYR A 1 177 ? 0.783 -11.692 -4.602 1.00 93.50 177 TYR A CA 1
ATOM 1380 C C . TYR A 1 177 ? 1.716 -12.847 -4.216 1.00 93.50 177 TYR A C 1
ATOM 1382 O O . TYR A 1 177 ? 2.389 -13.412 -5.082 1.00 93.50 177 TYR A O 1
ATOM 1390 N N . ASP A 1 178 ? 1.715 -13.174 -2.932 1.00 91.69 178 ASP A N 1
ATOM 1391 C CA . ASP A 1 178 ? 2.459 -14.252 -2.293 1.00 91.69 178 ASP A CA 1
ATOM 1392 C C . ASP A 1 178 ? 2.187 -15.638 -2.911 1.00 91.69 178 ASP A C 1
ATOM 1394 O O . ASP A 1 178 ? 1.079 -15.916 -3.397 1.00 91.69 178 ASP A O 1
ATOM 1398 N N . LYS A 1 179 ? 3.236 -16.468 -2.975 1.00 91.81 179 LYS A N 1
ATOM 1399 C CA . LYS A 1 179 ? 3.212 -17.830 -3.521 1.00 91.81 179 LYS A CA 1
ATOM 1400 C C . LYS A 1 179 ? 3.275 -18.917 -2.456 1.00 91.81 179 LYS A C 1
ATOM 1402 O O . LYS A 1 179 ? 3.109 -20.075 -2.850 1.00 91.81 179 LYS A O 1
ATOM 1407 N N . GLN A 1 180 ? 3.437 -18.586 -1.179 1.00 91.88 180 GLN A N 1
ATOM 1408 C CA . GLN A 1 180 ? 3.428 -19.491 -0.031 1.00 91.88 180 GLN A CA 1
ATOM 1409 C C . GLN A 1 180 ? 2.775 -18.828 1.196 1.00 91.88 180 GLN A C 1
ATOM 1411 O O . GLN A 1 180 ? 3.457 -18.440 2.134 1.00 91.88 180 GLN A O 1
ATOM 1416 N N . VAL A 1 181 ? 1.442 -18.809 1.268 1.00 94.75 181 VAL A N 1
ATOM 1417 C CA . VAL A 1 181 ? 0.755 -18.165 2.396 1.00 94.75 181 VAL A CA 1
ATOM 1418 C C . VAL A 1 181 ? 0.777 -19.075 3.621 1.00 94.75 181 VAL A C 1
ATOM 1420 O O . VAL A 1 181 ? 0.135 -20.134 3.643 1.00 94.75 181 VAL A O 1
ATOM 1423 N N . CYS A 1 182 ? 1.444 -18.670 4.696 1.00 93.06 182 CYS A N 1
ATOM 1424 C CA . CYS A 1 182 ? 1.576 -19.512 5.868 1.00 93.06 182 CYS A CA 1
ATOM 1425 C C . CYS A 1 182 ? 1.700 -18.812 7.231 1.00 93.06 182 CYS A C 1
ATOM 1427 O O . CYS A 1 182 ? 1.884 -17.612 7.418 1.00 93.06 182 CYS A O 1
ATOM 1429 N N . LYS A 1 183 ? 1.556 -19.645 8.257 1.00 94.19 183 LYS A N 1
ATOM 1430 C CA . LYS A 1 183 ? 1.950 -19.367 9.629 1.00 94.19 183 LYS A CA 1
ATOM 1431 C C . LYS A 1 183 ? 3.436 -19.654 9.774 1.00 94.19 183 LYS A C 1
ATOM 1433 O O . LYS A 1 183 ? 3.902 -20.717 9.364 1.00 94.19 183 LYS A O 1
ATOM 1438 N N . PHE A 1 184 ? 4.146 -18.810 10.517 1.00 93.12 184 PHE A N 1
ATOM 1439 C CA . PHE A 1 184 ? 5.570 -18.989 10.783 1.00 93.12 184 PHE A CA 1
ATOM 1440 C C . PHE A 1 184 ? 5.852 -20.019 11.897 1.00 93.12 184 PHE A C 1
ATOM 1442 O O . PHE A 1 184 ? 6.281 -19.688 13.003 1.00 93.12 184 PHE A O 1
ATOM 1449 N N . GLY A 1 185 ? 5.608 -21.299 11.613 1.00 91.00 185 GLY A N 1
ATOM 1450 C CA . GLY A 1 185 ? 5.977 -22.399 12.508 1.00 91.00 185 GLY A CA 1
ATOM 1451 C C . GLY A 1 185 ? 5.242 -22.363 13.850 1.00 91.00 185 GLY A C 1
ATOM 1452 O O . GLY A 1 185 ? 4.014 -22.310 13.897 1.00 91.00 185 GLY A O 1
ATOM 1453 N N . ASP A 1 186 ? 5.996 -22.414 14.947 1.00 91.12 186 ASP A N 1
ATOM 1454 C CA . ASP A 1 186 ? 5.538 -22.232 16.329 1.00 91.12 186 ASP A CA 1
ATOM 1455 C C . ASP A 1 186 ? 5.618 -20.771 16.812 1.00 91.12 186 ASP A C 1
ATOM 1457 O O . ASP A 1 186 ? 5.241 -20.481 17.950 1.00 91.12 186 ASP A O 1
ATOM 1461 N N . SER A 1 187 ? 6.040 -19.838 15.947 1.00 91.88 187 SER A N 1
ATOM 1462 C CA . SER A 1 187 ? 6.017 -18.405 16.244 1.00 91.88 187 SER A CA 1
ATOM 1463 C C . SER A 1 187 ? 4.583 -17.891 16.353 1.00 91.88 187 SER A C 1
ATOM 1465 O O . SER A 1 187 ? 3.623 -18.473 15.838 1.00 91.88 187 SER A O 1
ATOM 1467 N N . TRP A 1 188 ? 4.449 -16.744 17.010 1.00 91.94 188 TRP A N 1
ATOM 1468 C CA . TRP A 1 188 ? 3.223 -15.964 17.002 1.00 91.94 188 TRP A CA 1
ATOM 1469 C C . TRP A 1 188 ? 3.032 -15.195 15.694 1.00 91.94 188 TRP A C 1
ATOM 1471 O O . TRP A 1 188 ? 1.994 -14.578 15.560 1.00 91.94 188 TRP A O 1
ATOM 1481 N N . GLU A 1 189 ? 3.998 -15.185 14.775 1.00 93.44 189 GLU A N 1
ATOM 1482 C CA . GLU A 1 189 ? 3.930 -14.463 13.498 1.00 93.44 189 GLU A CA 1
ATOM 1483 C C . GLU A 1 189 ? 3.442 -15.364 12.340 1.00 93.44 189 GLU A C 1
ATOM 1485 O O . GLU A 1 189 ? 3.299 -16.584 12.467 1.00 93.44 189 GLU A O 1
ATOM 1490 N N . GLY A 1 190 ? 3.204 -14.753 11.183 1.00 94.31 190 GLY A N 1
ATOM 1491 C CA . GLY A 1 190 ? 2.814 -15.396 9.929 1.00 94.31 190 GLY A CA 1
ATOM 1492 C C . GLY A 1 190 ? 2.617 -14.343 8.843 1.00 94.31 190 GLY A C 1
ATOM 1493 O O . GLY A 1 190 ? 2.834 -13.157 9.113 1.00 94.31 190 GLY A O 1
ATOM 1494 N N . ASP A 1 191 ? 2.180 -14.761 7.660 1.00 95.06 191 ASP A N 1
ATOM 1495 C CA . ASP A 1 191 ? 1.930 -13.865 6.534 1.00 95.06 191 ASP A CA 1
ATOM 1496 C C . ASP A 1 191 ? 0.949 -12.757 6.874 1.00 95.06 191 ASP A C 1
ATOM 1498 O O . ASP A 1 191 ? -0.167 -13.019 7.333 1.00 95.06 191 ASP A O 1
ATOM 1502 N N . GLY A 1 192 ? 1.337 -11.506 6.631 1.00 96.06 192 GLY A N 1
ATOM 1503 C CA . GLY A 1 192 ? 0.432 -10.372 6.784 1.00 96.06 192 GLY A CA 1
ATOM 1504 C C . GLY A 1 192 ? 1.039 -9.110 7.370 1.00 96.06 192 GLY A C 1
ATOM 1505 O O . GLY A 1 192 ? 2.253 -8.911 7.408 1.00 96.06 192 GLY A O 1
ATOM 1506 N N . LEU A 1 193 ? 0.133 -8.225 7.785 1.00 97.69 193 LEU A N 1
ATOM 1507 C CA . LEU A 1 193 ? 0.415 -6.884 8.272 1.00 97.69 193 LEU A CA 1
ATOM 1508 C C . LEU A 1 193 ? 0.616 -6.872 9.785 1.00 97.69 193 LEU A C 1
ATOM 1510 O O . LEU A 1 193 ? -0.249 -7.305 10.547 1.00 97.69 193 LEU A O 1
ATOM 1514 N N . PHE A 1 194 ? 1.712 -6.248 10.202 1.00 97.75 194 PHE A N 1
ATOM 1515 C CA . PHE A 1 194 ? 2.012 -5.889 11.582 1.00 97.75 194 PHE A CA 1
ATOM 1516 C C . PHE A 1 194 ? 2.282 -4.393 11.623 1.00 97.75 194 PHE A C 1
ATOM 1518 O O . PHE A 1 194 ? 3.121 -3.897 10.873 1.00 97.75 194 PHE A O 1
ATOM 1525 N N . MET A 1 195 ? 1.580 -3.646 12.467 1.00 97.81 195 MET A N 1
ATOM 1526 C CA . MET A 1 195 ? 1.751 -2.198 12.497 1.00 97.81 195 MET A CA 1
ATOM 1527 C C . MET A 1 195 ? 1.602 -1.600 13.884 1.00 97.81 195 MET A C 1
ATOM 1529 O O . MET A 1 195 ? 0.884 -2.117 14.741 1.00 97.81 195 MET A O 1
ATOM 1533 N N . LYS A 1 196 ? 2.227 -0.434 14.057 1.00 98.38 196 LYS A N 1
ATOM 1534 C CA . LYS A 1 196 ? 1.921 0.482 15.151 1.00 98.38 196 LYS A CA 1
ATOM 1535 C C . LYS A 1 196 ? 1.406 1.805 14.616 1.00 98.38 196 LYS A C 1
ATOM 1537 O O . LYS A 1 196 ? 1.891 2.310 13.608 1.00 98.38 196 LYS A O 1
ATOM 1542 N N . ILE A 1 197 ? 0.468 2.386 15.348 1.00 98.31 197 ILE A N 1
ATOM 1543 C CA . ILE A 1 197 ? -0.048 3.739 15.159 1.00 98.31 197 ILE A CA 1
ATOM 1544 C C . ILE A 1 197 ? 0.085 4.504 16.475 1.00 98.31 197 ILE A C 1
ATOM 1546 O O . ILE A 1 197 ? -0.100 3.933 17.552 1.00 98.31 197 ILE A O 1
ATOM 1550 N N . LYS A 1 198 ? 0.428 5.788 16.401 1.00 98.00 198 LYS A N 1
ATOM 1551 C CA . LYS A 1 198 ? 0.390 6.674 17.567 1.00 98.00 198 LYS A CA 1
ATOM 1552 C C . LYS A 1 198 ? -1.059 7.013 17.914 1.00 98.00 198 LYS A C 1
ATOM 1554 O O . LYS A 1 198 ? -1.842 7.323 17.024 1.00 98.00 198 LYS A O 1
ATOM 1559 N N . ASP A 1 199 ? -1.415 6.953 19.192 1.00 97.69 199 ASP A N 1
ATOM 1560 C CA . ASP A 1 199 ? -2.661 7.539 19.689 1.00 97.69 199 ASP A CA 1
ATOM 1561 C C . ASP A 1 199 ? -2.535 9.068 19.833 1.00 97.69 199 ASP A C 1
ATOM 1563 O O . ASP A 1 199 ? -1.459 9.645 19.641 1.00 97.69 199 ASP A O 1
ATOM 1567 N N . ALA A 1 200 ? -3.627 9.750 20.192 1.00 96.56 200 ALA A N 1
ATOM 1568 C CA . ALA A 1 200 ? -3.613 11.203 20.378 1.00 96.56 200 ALA A CA 1
ATOM 1569 C C . ALA A 1 200 ? -2.665 11.677 21.503 1.00 96.56 200 ALA A C 1
ATOM 1571 O O . ALA A 1 200 ? -2.274 12.842 21.531 1.00 96.56 200 ALA A O 1
ATOM 1572 N N . GLY A 1 201 ? -2.277 10.781 22.418 1.00 96.50 201 GLY A N 1
ATOM 1573 C CA . GLY A 1 201 ? -1.284 11.017 23.467 1.00 96.50 201 GLY A CA 1
ATOM 1574 C C . GLY A 1 201 ? 0.153 10.651 23.068 1.00 96.50 201 GLY A C 1
ATOM 1575 O O . GLY A 1 201 ? 1.045 10.696 23.917 1.00 96.50 201 GLY A O 1
ATOM 1576 N N . GLY A 1 202 ? 0.395 10.266 21.810 1.00 96.25 202 GLY A N 1
ATOM 1577 C CA . GLY A 1 202 ? 1.712 9.876 21.300 1.00 96.25 202 GLY A CA 1
ATOM 1578 C C . GLY A 1 202 ? 2.183 8.482 21.733 1.00 96.25 202 GLY A C 1
ATOM 1579 O O . GLY A 1 202 ? 3.364 8.155 21.561 1.00 96.25 202 GLY A O 1
ATOM 1580 N N . GLN A 1 203 ? 1.291 7.654 22.284 1.00 97.56 203 GLN A N 1
ATOM 1581 C CA . GLN A 1 203 ? 1.593 6.281 22.687 1.00 97.56 203 GLN A CA 1
ATOM 1582 C C . GLN A 1 203 ? 1.392 5.308 21.530 1.00 97.56 203 GLN A C 1
ATOM 1584 O O . GLN A 1 203 ? 0.472 5.452 20.728 1.00 97.56 203 GLN A O 1
ATOM 1589 N N . ASP A 1 204 ? 2.231 4.280 21.478 1.00 97.94 204 ASP A N 1
ATOM 1590 C CA . ASP A 1 204 ? 2.135 3.215 20.483 1.00 97.94 204 ASP A CA 1
ATOM 1591 C C . ASP A 1 204 ? 0.909 2.334 20.743 1.00 97.94 204 ASP A C 1
ATOM 1593 O O . ASP A 1 204 ? 0.733 1.832 21.855 1.00 97.94 204 ASP A O 1
ATOM 1597 N N . LYS A 1 205 ? 0.101 2.099 19.706 1.00 98.19 205 LYS A N 1
ATOM 1598 C CA . LYS A 1 205 ? -0.961 1.083 19.666 1.00 98.19 205 LYS A CA 1
ATOM 1599 C C . LYS A 1 205 ? -0.703 0.130 18.518 1.00 98.19 205 LYS A C 1
ATOM 1601 O O . LYS A 1 205 ? -0.331 0.569 17.434 1.00 98.19 205 LYS A O 1
ATOM 1606 N N . GLU A 1 206 ? -0.909 -1.153 18.759 1.00 97.75 206 GLU A N 1
ATOM 1607 C CA . GLU A 1 206 ? -0.549 -2.217 17.830 1.00 97.75 206 GLU A CA 1
ATOM 1608 C C . GLU A 1 206 ? -1.790 -2.826 17.182 1.00 97.75 206 GLU A C 1
ATOM 1610 O O . GLU A 1 206 ? -2.803 -3.055 17.849 1.00 97.75 206 GLU A O 1
ATOM 1615 N N . TYR A 1 207 ? -1.687 -3.091 15.883 1.00 98.56 207 TYR A N 1
ATOM 1616 C CA . TYR A 1 207 ? -2.698 -3.782 15.093 1.00 98.56 207 TYR A CA 1
ATOM 1617 C C . TYR A 1 207 ? -2.022 -4.818 14.206 1.00 98.56 207 TYR A C 1
ATOM 1619 O O . TYR A 1 207 ? -0.939 -4.575 13.666 1.00 98.56 207 TYR A O 1
ATOM 1627 N N . LYS A 1 208 ? -2.678 -5.966 14.046 1.00 98.38 208 LYS A N 1
ATOM 1628 C CA . LYS A 1 208 ? -2.202 -7.058 13.201 1.00 98.38 208 LYS A CA 1
ATOM 1629 C C . LYS A 1 208 ? -3.339 -7.602 12.357 1.00 98.38 208 LYS A C 1
ATOM 1631 O O . LYS A 1 208 ? -4.471 -7.712 12.832 1.00 98.38 208 LYS A O 1
ATOM 1636 N N . LEU A 1 209 ? -3.016 -7.975 11.127 1.00 98.31 209 LEU A N 1
ATOM 1637 C CA . LEU A 1 209 ? -3.931 -8.650 10.217 1.00 98.31 209 LEU A CA 1
ATOM 1638 C C . LEU A 1 209 ? -3.144 -9.673 9.391 1.00 98.31 209 LEU A C 1
ATOM 1640 O O . LEU A 1 209 ? -2.427 -9.299 8.464 1.00 98.31 209 LEU A O 1
ATOM 1644 N N . TYR A 1 210 ? -3.199 -10.940 9.810 1.00 97.88 210 TYR A N 1
ATOM 1645 C CA . TYR A 1 210 ? -2.161 -11.922 9.485 1.00 97.88 210 TYR A CA 1
ATOM 1646 C C . TYR A 1 210 ? -2.603 -13.389 9.660 1.00 97.88 210 TYR A C 1
ATOM 1648 O O . TYR A 1 210 ? -3.569 -13.682 10.368 1.00 97.88 210 TYR A O 1
ATOM 1656 N N . PHE A 1 211 ? -1.918 -14.336 9.017 1.00 96.81 211 PHE A N 1
ATOM 1657 C CA . PHE A 1 211 ? -2.206 -15.773 9.072 1.00 96.81 211 PHE A CA 1
ATOM 1658 C C . PHE A 1 211 ? -1.428 -16.465 10.195 1.00 96.81 211 PHE A C 1
ATOM 1660 O O . PHE A 1 211 ? -0.316 -16.943 10.017 1.00 96.81 211 PHE A O 1
ATOM 1667 N N . ASN A 1 212 ? -2.039 -16.559 11.377 1.00 94.75 212 ASN A N 1
ATOM 1668 C CA . ASN A 1 212 ? -1.404 -17.160 12.561 1.00 94.75 212 ASN A CA 1
ATOM 1669 C C . ASN A 1 212 ? -2.071 -18.448 13.058 1.00 94.75 212 ASN A C 1
ATOM 1671 O O . ASN A 1 212 ? -1.565 -19.128 13.954 1.00 94.75 212 ASN A O 1
ATOM 1675 N N . ALA A 1 213 ? -3.247 -18.773 12.526 1.00 93.81 213 ALA A N 1
ATOM 1676 C CA . ALA A 1 213 ? -4.023 -19.913 12.984 1.00 93.81 213 ALA A CA 1
ATOM 1677 C C . ALA A 1 213 ? -3.389 -21.237 12.528 1.00 93.81 213 ALA A C 1
ATOM 1679 O O . ALA A 1 213 ? -2.960 -21.381 11.380 1.00 93.81 213 ALA A O 1
ATOM 1680 N N . ALA A 1 214 ? -3.359 -22.212 13.439 1.00 91.12 214 ALA A N 1
ATOM 1681 C CA . ALA A 1 214 ? -2.846 -23.549 13.174 1.00 91.12 214 ALA A CA 1
ATOM 1682 C C . ALA A 1 214 ? -3.837 -24.413 12.377 1.00 91.12 214 ALA A C 1
ATOM 1684 O O . ALA A 1 214 ? -5.051 -24.252 12.493 1.00 91.12 214 ALA A O 1
ATOM 1685 N N . GLY A 1 215 ? -3.302 -25.381 11.633 1.00 90.75 215 GLY A N 1
ATOM 1686 C CA . GLY A 1 215 ? -4.069 -26.274 10.764 1.00 90.75 215 GLY A CA 1
ATOM 1687 C C . GLY A 1 215 ? -4.024 -25.855 9.290 1.00 90.75 215 GLY A C 1
ATOM 1688 O O . GLY A 1 215 ? -3.534 -24.771 8.973 1.00 90.75 215 GLY A O 1
ATOM 1689 N N . PRO A 1 216 ? -4.491 -26.719 8.375 1.00 91.88 216 PRO A N 1
ATOM 1690 C CA . PRO A 1 216 ? -4.497 -26.423 6.949 1.00 91.88 216 PRO A CA 1
ATOM 1691 C C . PRO A 1 216 ? -5.613 -25.436 6.584 1.00 91.88 216 PRO A C 1
ATOM 1693 O O . PRO A 1 216 ? -6.712 -25.481 7.137 1.00 91.88 216 PRO A O 1
ATOM 1696 N N . ASN A 1 217 ? -5.335 -24.584 5.600 1.00 95.38 217 ASN A N 1
ATOM 1697 C CA . ASN A 1 217 ? -6.263 -23.659 4.954 1.00 95.38 217 ASN A CA 1
ATOM 1698 C C . ASN A 1 217 ? -7.035 -22.733 5.912 1.00 95.38 217 ASN A C 1
ATOM 1700 O O . ASN A 1 217 ? -8.236 -22.491 5.743 1.00 95.38 217 ASN A O 1
ATOM 1704 N N . THR A 1 218 ? -6.358 -22.210 6.931 1.00 95.69 218 THR A N 1
ATOM 1705 C CA . THR A 1 218 ? -6.976 -21.327 7.925 1.00 95.69 218 THR A CA 1
ATOM 1706 C C . THR A 1 218 ? -7.349 -19.957 7.351 1.00 95.69 218 THR A C 1
ATOM 1708 O O . THR A 1 218 ? -7.069 -19.626 6.195 1.00 95.69 218 THR A O 1
ATOM 1711 N N . ASN A 1 219 ? -8.077 -19.173 8.146 1.00 96.31 219 ASN A N 1
ATOM 1712 C CA . ASN A 1 219 ? -8.439 -17.800 7.811 1.00 96.31 219 ASN A CA 1
ATOM 1713 C C . ASN A 1 219 ? -7.487 -16.816 8.492 1.00 96.31 219 ASN A C 1
ATOM 1715 O O . ASN A 1 219 ? -6.862 -17.134 9.507 1.00 96.31 219 ASN A O 1
ATOM 1719 N N . MET A 1 220 ? -7.415 -15.615 7.927 1.00 96.62 220 MET A N 1
ATOM 1720 C CA . MET A 1 220 ? -6.639 -14.518 8.483 1.00 96.62 220 MET A CA 1
ATOM 1721 C C . MET A 1 220 ? -7.215 -14.077 9.836 1.00 96.62 220 MET A C 1
ATOM 1723 O O . MET A 1 220 ? -8.428 -14.109 10.052 1.00 96.62 220 MET A O 1
ATOM 1727 N N . VAL A 1 221 ? -6.333 -13.678 10.747 1.00 97.44 221 VAL A N 1
ATOM 1728 C CA . VAL A 1 221 ? -6.644 -13.267 12.116 1.00 97.44 221 VAL A CA 1
ATOM 1729 C C . VAL A 1 221 ? -6.426 -11.765 12.252 1.00 97.44 221 VAL A C 1
ATOM 1731 O O . VAL A 1 221 ? -5.405 -11.235 11.815 1.00 97.44 221 VAL A O 1
ATOM 1734 N N . TYR A 1 222 ? -7.384 -11.093 12.886 1.00 98.25 222 TYR A N 1
ATOM 1735 C CA . TYR A 1 222 ? -7.289 -9.694 13.285 1.00 98.25 222 TYR A CA 1
ATOM 1736 C C . TYR A 1 222 ? -7.008 -9.586 14.786 1.00 98.25 222 TYR A C 1
ATOM 1738 O O . TYR A 1 222 ? -7.703 -10.202 15.595 1.00 98.25 222 TYR A O 1
ATOM 1746 N N . GLU A 1 223 ? -6.030 -8.760 15.155 1.00 98.19 223 GLU A N 1
ATOM 1747 C CA . GLU A 1 223 ? -5.729 -8.419 16.546 1.00 98.19 223 GLU A CA 1
ATOM 1748 C C . GLU A 1 223 ? -5.499 -6.915 16.705 1.00 98.19 223 GLU A C 1
ATOM 1750 O O . GLU A 1 223 ? -4.902 -6.262 15.846 1.00 98.19 223 GLU A O 1
ATOM 1755 N N . ALA A 1 224 ? -5.928 -6.374 17.845 1.00 98.38 224 ALA A N 1
ATOM 1756 C CA . ALA A 1 224 ? -5.698 -4.988 18.227 1.00 98.38 224 ALA A CA 1
ATOM 1757 C C . ALA A 1 224 ? -5.348 -4.881 19.708 1.00 98.38 224 ALA A C 1
ATOM 1759 O O . ALA A 1 224 ? -5.965 -5.528 20.556 1.00 98.38 224 ALA A O 1
ATOM 1760 N N . SER A 1 225 ? -4.397 -4.005 20.035 1.00 98.06 225 SER A N 1
ATOM 1761 C CA . SER A 1 225 ? -4.023 -3.722 21.424 1.00 98.06 225 SER A CA 1
ATOM 1762 C C . SER A 1 225 ? -5.055 -2.863 22.166 1.00 98.06 225 SER A C 1
ATOM 1764 O O . SER A 1 225 ? -4.930 -2.654 23.371 1.00 98.06 225 SER A O 1
ATOM 1766 N N . VAL A 1 226 ? -6.038 -2.303 21.455 1.00 98.00 226 VAL A N 1
ATOM 1767 C CA . VAL A 1 226 ? -7.119 -1.488 22.017 1.00 98.00 226 VAL A CA 1
ATOM 1768 C C . VAL A 1 226 ? -8.444 -2.165 21.687 1.00 98.00 226 VAL A C 1
ATOM 1770 O O . VAL A 1 226 ? -8.731 -2.479 20.537 1.00 98.00 226 VAL A O 1
ATOM 1773 N N . ALA A 1 227 ? -9.256 -2.433 22.707 1.00 97.44 227 ALA A N 1
ATOM 1774 C CA . ALA A 1 227 ? -10.541 -3.090 22.507 1.00 97.44 227 ALA A CA 1
ATOM 1775 C C . ALA A 1 227 ? -11.503 -2.188 21.716 1.00 97.44 227 ALA A C 1
ATOM 1777 O O . ALA A 1 227 ? -11.605 -0.993 21.992 1.00 97.44 227 ALA A O 1
ATOM 1778 N N . ASN A 1 228 ? -12.249 -2.780 20.778 1.00 96.25 228 ASN A N 1
ATOM 1779 C CA . ASN A 1 228 ? -13.273 -2.107 19.965 1.00 96.25 228 ASN A CA 1
ATOM 1780 C C . ASN A 1 228 ? -12.762 -0.913 19.134 1.00 96.25 228 ASN A C 1
ATOM 1782 O O . ASN A 1 228 ? -13.546 -0.041 18.768 1.00 96.25 228 ASN A O 1
ATOM 1786 N N . SER A 1 229 ? -11.462 -0.853 18.837 1.00 97.81 229 SER A N 1
ATOM 1787 C CA . SER A 1 229 ? -10.856 0.247 18.079 1.00 97.81 229 SER A CA 1
ATOM 1788 C C . SER A 1 229 ? -10.687 -0.045 16.590 1.00 97.81 229 SER A C 1
ATOM 1790 O O . SER A 1 229 ? -10.108 0.768 15.876 1.00 97.81 229 SER A O 1
ATOM 1792 N N . GLY A 1 230 ? -11.157 -1.189 16.101 1.00 97.69 230 GLY A N 1
ATOM 1793 C CA . GLY A 1 230 ? -11.029 -1.538 14.697 1.00 97.69 230 GLY A CA 1
ATOM 1794 C C . GLY A 1 230 ? -11.648 -2.882 14.340 1.00 97.69 230 GLY A C 1
ATOM 1795 O O . GLY A 1 230 ? -12.278 -3.542 15.168 1.00 97.69 230 GLY A O 1
ATOM 1796 N N . ALA A 1 231 ? -11.464 -3.255 13.081 1.00 98.50 231 ALA A N 1
ATOM 1797 C CA . ALA A 1 231 ? -11.861 -4.535 12.511 1.00 98.50 231 ALA A CA 1
ATOM 1798 C C . ALA A 1 231 ? -10.924 -4.869 11.349 1.00 98.50 231 ALA A C 1
ATOM 1800 O O . ALA A 1 231 ? -10.460 -3.956 10.668 1.00 98.50 231 ALA A O 1
ATOM 1801 N N . GLY A 1 232 ? -10.676 -6.150 11.091 1.00 98.38 232 GLY A N 1
ATOM 1802 C CA . GLY A 1 232 ? -9.892 -6.570 9.936 1.00 98.38 232 GLY A CA 1
ATOM 1803 C C . GLY A 1 232 ? -10.359 -7.907 9.380 1.00 98.38 232 GLY A C 1
ATOM 1804 O O . GLY A 1 232 ? -10.752 -8.791 10.142 1.00 98.38 232 GLY A O 1
ATOM 1805 N N . VAL A 1 233 ? -10.331 -8.036 8.056 1.00 98.44 233 VAL A N 1
ATOM 1806 C CA . VAL A 1 233 ? -10.753 -9.235 7.321 1.00 98.44 233 VAL A CA 1
ATOM 1807 C C . VAL A 1 233 ? -9.793 -9.474 6.158 1.00 98.44 233 VAL A C 1
ATOM 1809 O O . VAL A 1 233 ? -9.347 -8.531 5.511 1.00 98.44 233 VAL A O 1
ATOM 1812 N N . GLY A 1 234 ? -9.471 -10.742 5.898 1.00 97.88 234 GLY A N 1
ATOM 1813 C CA . GLY A 1 234 ? -8.677 -11.167 4.748 1.00 97.88 234 GLY A CA 1
ATOM 1814 C C . GLY A 1 234 ? -9.395 -12.234 3.930 1.00 97.88 234 GLY A C 1
ATOM 1815 O O . GLY A 1 234 ? -10.030 -13.131 4.491 1.00 97.88 234 GLY A O 1
ATOM 1816 N N . VAL A 1 235 ? -9.261 -12.156 2.609 1.00 98.12 235 VAL A N 1
ATOM 1817 C CA . VAL A 1 235 ? -9.845 -13.080 1.636 1.00 98.12 235 VAL A CA 1
ATOM 1818 C C . VAL A 1 235 ? -8.730 -13.754 0.846 1.00 98.12 235 VAL A C 1
ATOM 1820 O O . VAL A 1 235 ? -7.900 -13.115 0.200 1.00 98.12 235 VAL A O 1
ATOM 1823 N N . LYS A 1 236 ? -8.717 -15.086 0.885 1.00 97.94 236 LYS A N 1
ATOM 1824 C CA . LYS A 1 236 ? -7.813 -15.910 0.077 1.00 97.94 236 LYS A CA 1
ATOM 1825 C C . LYS A 1 236 ? -8.246 -15.843 -1.380 1.00 97.94 236 LYS A C 1
ATOM 1827 O O . LYS A 1 236 ? -9.428 -16.015 -1.682 1.00 97.94 236 LYS A O 1
ATOM 1832 N N . ARG A 1 237 ? -7.296 -15.655 -2.293 1.00 97.38 237 ARG A N 1
ATOM 1833 C CA . ARG A 1 237 ? -7.599 -15.773 -3.721 1.00 97.38 237 ARG A CA 1
ATOM 1834 C C . ARG A 1 237 ? -7.880 -17.234 -4.083 1.00 97.38 237 ARG A C 1
ATOM 1836 O O . ARG A 1 237 ? -7.346 -18.137 -3.435 1.00 97.38 237 ARG A O 1
ATOM 1843 N N . PRO A 1 238 ? -8.694 -17.495 -5.121 1.00 97.50 238 PRO A N 1
ATOM 1844 C CA . PRO A 1 238 ? -8.894 -18.851 -5.617 1.00 97.50 238 PRO A CA 1
ATOM 1845 C C . PRO A 1 238 ? -7.550 -19.536 -5.876 1.00 97.50 238 PRO A C 1
ATOM 1847 O O . PRO A 1 238 ? -6.688 -18.952 -6.524 1.00 97.50 238 PRO A O 1
ATOM 1850 N N . GLY A 1 239 ? -7.372 -20.756 -5.371 1.00 96.12 239 GLY A N 1
ATOM 1851 C CA . GLY A 1 239 ? -6.119 -21.507 -5.488 1.00 96.12 239 GLY A CA 1
ATOM 1852 C C . GLY A 1 239 ? -5.135 -21.322 -4.331 1.00 96.12 239 GLY A C 1
ATOM 1853 O O . GLY A 1 239 ? -4.199 -22.099 -4.252 1.00 96.12 239 GLY A O 1
ATOM 1854 N N . THR A 1 240 ? -5.360 -20.379 -3.413 1.00 97.00 240 THR A N 1
ATOM 1855 C CA . THR A 1 240 ? -4.549 -20.241 -2.194 1.00 97.00 240 THR A CA 1
ATOM 1856 C C . THR A 1 240 ? -5.013 -21.216 -1.109 1.00 97.00 240 THR A C 1
ATOM 1858 O O . THR A 1 240 ? -6.188 -21.194 -0.724 1.00 97.00 240 THR A O 1
ATOM 1861 N N . ILE A 1 241 ? -4.098 -22.032 -0.579 1.00 96.31 241 ILE A N 1
ATOM 1862 C CA . ILE A 1 241 ? -4.347 -22.962 0.531 1.00 96.31 241 ILE A CA 1
ATOM 1863 C C . ILE A 1 241 ? -3.320 -22.693 1.633 1.00 96.31 241 ILE A C 1
ATOM 1865 O O . ILE A 1 241 ? -2.206 -23.198 1.615 1.00 96.31 241 ILE A O 1
ATOM 1869 N N . VAL A 1 242 ? -3.731 -21.915 2.637 1.00 95.56 242 VAL A N 1
ATOM 1870 C CA . VAL A 1 242 ? -2.843 -21.481 3.729 1.00 95.56 242 VAL A CA 1
ATOM 1871 C C . VAL A 1 242 ? -2.215 -22.676 4.448 1.00 95.56 242 VAL A C 1
ATOM 1873 O O . VAL A 1 242 ? -2.917 -23.644 4.750 1.00 95.56 242 VAL A O 1
ATOM 1876 N N . ASN A 1 243 ? -0.932 -22.579 4.801 1.00 94.00 243 ASN A N 1
ATOM 1877 C CA . ASN A 1 243 ? -0.153 -23.641 5.454 1.00 94.00 243 ASN A CA 1
ATOM 1878 C C . ASN A 1 243 ? 0.030 -24.917 4.604 1.00 94.00 243 ASN A C 1
ATOM 1880 O O . ASN A 1 243 ? 0.365 -25.965 5.163 1.00 94.00 243 ASN A O 1
ATOM 1884 N N . ASP A 1 244 ? -0.191 -24.864 3.288 1.00 92.38 244 ASP A N 1
ATOM 1885 C CA . ASP A 1 244 ? 0.130 -25.959 2.370 1.00 92.38 244 ASP A CA 1
ATOM 1886 C C . ASP A 1 244 ? 1.436 -25.676 1.618 1.00 92.38 244 ASP A C 1
ATOM 1888 O O . ASP A 1 244 ? 1.476 -24.962 0.622 1.00 92.38 244 ASP A O 1
ATOM 1892 N N . THR A 1 245 ? 2.519 -26.302 2.075 1.00 87.81 245 THR A N 1
ATOM 1893 C CA . THR A 1 245 ? 3.863 -26.115 1.508 1.00 87.81 245 THR A CA 1
ATOM 1894 C C . THR A 1 245 ? 4.100 -26.911 0.219 1.00 87.81 245 THR A C 1
ATOM 1896 O O . THR A 1 245 ? 5.243 -27.045 -0.219 1.00 87.81 245 THR A O 1
ATOM 1899 N N . THR A 1 246 ? 3.068 -27.554 -0.338 1.00 89.62 246 THR A N 1
ATOM 1900 C CA . THR A 1 246 ? 3.191 -28.444 -1.507 1.00 89.62 246 THR A CA 1
ATOM 1901 C C . THR A 1 246 ? 2.683 -27.830 -2.807 1.00 89.62 246 THR A C 1
ATOM 1903 O O . THR A 1 246 ? 2.928 -28.387 -3.880 1.00 89.62 246 THR A O 1
ATOM 1906 N N . GLN A 1 247 ? 2.018 -26.679 -2.736 1.00 89.31 247 GLN A N 1
ATOM 1907 C CA . GLN A 1 247 ? 1.444 -25.989 -3.886 1.00 89.31 247 GLN A CA 1
ATOM 1908 C C . GLN A 1 247 ? 1.868 -24.526 -3.939 1.00 89.31 247 GLN A C 1
ATOM 1910 O O . GLN A 1 247 ? 2.352 -23.986 -2.957 1.00 89.31 247 GLN A O 1
ATOM 1915 N N . VAL A 1 248 ? 1.670 -23.893 -5.094 1.00 92.25 248 VAL A N 1
ATOM 1916 C CA . VAL A 1 248 ? 1.907 -22.460 -5.297 1.00 92.25 248 VAL A CA 1
ATOM 1917 C C . VAL A 1 248 ? 0.601 -21.704 -5.098 1.00 92.25 248 VAL A C 1
ATOM 1919 O O . VAL A 1 248 ? -0.379 -21.976 -5.794 1.00 92.25 248 VAL A O 1
ATOM 1922 N N . ASP A 1 249 ? 0.610 -20.731 -4.196 1.00 94.56 249 ASP A N 1
ATOM 1923 C CA . ASP A 1 249 ? -0.554 -19.908 -3.894 1.00 94.56 249 ASP A CA 1
ATOM 1924 C C . ASP A 1 249 ? -0.714 -18.715 -4.853 1.00 94.56 249 ASP A C 1
ATOM 1926 O O . ASP A 1 249 ? 0.200 -18.291 -5.569 1.00 94.56 249 ASP A O 1
ATOM 1930 N N . ASN A 1 250 ? -1.923 -18.148 -4.863 1.00 95.38 250 ASN A N 1
ATOM 1931 C CA . ASN A 1 250 ? -2.249 -16.932 -5.612 1.00 95.38 250 ASN A CA 1
ATOM 1932 C C . ASN A 1 250 ? -2.242 -15.668 -4.733 1.00 95.38 250 ASN A C 1
ATOM 1934 O O . ASN A 1 250 ? -2.527 -14.569 -5.229 1.00 95.38 250 ASN A O 1
ATOM 1938 N N . GLY A 1 251 ? -1.917 -15.822 -3.450 1.00 95.62 251 GLY A N 1
ATOM 1939 C CA . GLY A 1 251 ? -1.926 -14.777 -2.438 1.00 95.62 251 GLY A CA 1
ATOM 1940 C C . GLY A 1 251 ? -3.327 -14.486 -1.900 1.00 95.62 251 GLY A C 1
ATOM 1941 O O . GLY A 1 251 ? -4.216 -15.349 -1.881 1.00 95.62 251 GLY A O 1
ATOM 1942 N N . TYR A 1 252 ? -3.540 -13.257 -1.448 1.00 97.88 252 TYR A N 1
ATOM 1943 C CA . TYR A 1 252 ? -4.744 -12.858 -0.722 1.00 97.88 252 TYR A CA 1
ATOM 1944 C C . TYR A 1 252 ? -4.960 -11.343 -0.784 1.00 97.88 252 TYR A C 1
ATOM 1946 O O . TYR A 1 252 ? -4.059 -10.575 -1.118 1.00 97.88 252 TYR A O 1
ATOM 1954 N N . THR A 1 253 ? -6.166 -10.906 -0.451 1.00 98.50 253 THR A N 1
ATOM 1955 C CA . THR A 1 253 ? -6.510 -9.500 -0.218 1.00 98.50 253 THR A CA 1
ATOM 1956 C C . THR A 1 253 ? -6.940 -9.317 1.229 1.00 98.50 253 THR A C 1
ATOM 1958 O O . THR A 1 253 ? -7.355 -10.274 1.882 1.00 98.50 253 THR A O 1
ATOM 1961 N N . ALA A 1 254 ? -6.789 -8.112 1.765 1.00 98.50 254 ALA A N 1
ATOM 1962 C CA . ALA A 1 254 ? -7.138 -7.827 3.146 1.00 98.50 254 ALA A CA 1
ATOM 1963 C C . ALA A 1 254 ? -7.471 -6.352 3.368 1.00 98.50 254 ALA A C 1
ATOM 1965 O O . ALA A 1 254 ? -6.928 -5.463 2.709 1.00 98.50 254 ALA A O 1
ATOM 1966 N N . GLU A 1 255 ? -8.346 -6.117 4.341 1.00 98.50 255 GLU A N 1
ATOM 1967 C CA . GLU A 1 255 ? -8.783 -4.800 4.784 1.00 98.50 255 GLU A CA 1
ATOM 1968 C C . GLU A 1 255 ? -8.724 -4.687 6.299 1.00 98.50 255 GLU A C 1
ATOM 1970 O O . GLU A 1 255 ? -9.163 -5.575 7.028 1.00 98.50 255 GLU A O 1
ATOM 1975 N N . LEU A 1 256 ? -8.223 -3.550 6.767 1.00 98.75 256 LEU A N 1
ATOM 1976 C CA . LEU A 1 256 ? -8.159 -3.162 8.167 1.00 98.75 256 LEU A CA 1
ATOM 1977 C C . LEU A 1 256 ? -8.791 -1.779 8.325 1.00 98.75 256 LEU A C 1
ATOM 1979 O O . LEU A 1 256 ? -8.410 -0.836 7.639 1.00 98.75 256 LEU A O 1
ATOM 1983 N N . MET A 1 257 ? -9.709 -1.642 9.274 1.00 98.56 257 MET A N 1
ATOM 1984 C CA . MET A 1 257 ? -10.233 -0.362 9.738 1.00 98.56 257 MET A CA 1
ATOM 1985 C C . MET A 1 257 ? -9.755 -0.087 11.160 1.00 98.56 257 MET A C 1
ATOM 1987 O O . MET A 1 257 ? -9.833 -0.957 12.028 1.00 98.56 257 MET A O 1
ATOM 1991 N N . ILE A 1 258 ? -9.296 1.139 11.395 1.00 98.62 258 ILE A N 1
ATOM 1992 C CA . ILE A 1 258 ? -8.923 1.667 12.706 1.00 98.62 258 ILE A CA 1
ATOM 1993 C C . ILE A 1 258 ? -9.787 2.897 12.994 1.00 98.62 258 ILE A C 1
ATOM 1995 O O . ILE A 1 258 ? -9.797 3.865 12.232 1.00 98.62 258 ILE A O 1
ATOM 1999 N N . ASP A 1 259 ? -10.497 2.874 14.117 1.00 97.69 259 ASP A N 1
ATOM 2000 C CA . ASP A 1 259 ? -11.279 3.997 14.614 1.00 97.69 259 ASP A CA 1
ATOM 2001 C C . ASP A 1 259 ? -10.384 4.948 15.418 1.00 97.69 259 ASP A C 1
ATOM 2003 O O . ASP A 1 259 ? -10.055 4.719 16.586 1.00 97.69 259 ASP A O 1
ATOM 2007 N N . LEU A 1 260 ? -9.982 6.047 14.779 1.00 97.56 260 LEU A N 1
ATOM 2008 C CA . LEU A 1 260 ? -9.118 7.061 15.374 1.00 97.56 260 LEU A CA 1
ATOM 2009 C C . LEU A 1 260 ? -9.796 7.763 16.560 1.00 97.56 260 LEU A C 1
ATOM 2011 O O . LEU A 1 260 ? -9.102 8.220 17.467 1.00 97.56 260 LEU A O 1
ATOM 2015 N N . ALA A 1 261 ? -11.132 7.812 16.615 1.00 96.31 261 ALA A N 1
ATOM 2016 C CA . ALA A 1 261 ? -11.828 8.408 17.754 1.00 96.31 261 ALA A CA 1
ATOM 2017 C C . ALA A 1 261 ? -11.568 7.613 19.040 1.00 96.31 261 ALA A C 1
ATOM 2019 O O . ALA A 1 261 ? -11.335 8.197 20.099 1.00 96.31 261 ALA A O 1
ATOM 2020 N N . VAL A 1 262 ? -11.525 6.280 18.936 1.00 97.25 262 VAL A N 1
ATOM 2021 C CA . VAL A 1 262 ? -11.200 5.383 20.059 1.00 97.25 262 VAL A CA 1
ATOM 2022 C C . VAL A 1 262 ? -9.742 5.551 20.502 1.00 97.25 262 VAL A C 1
ATOM 2024 O O . VAL A 1 262 ? -9.424 5.362 21.674 1.00 97.25 262 VAL A O 1
ATOM 2027 N N . LEU A 1 263 ? -8.862 5.990 19.597 1.00 97.75 263 LEU A N 1
ATOM 2028 C CA . LEU A 1 263 ? -7.476 6.362 19.901 1.00 97.75 263 LEU A CA 1
ATOM 2029 C C . LEU A 1 263 ? -7.325 7.793 20.454 1.00 97.75 263 LEU A C 1
ATOM 2031 O O . LEU A 1 263 ? -6.210 8.293 20.594 1.00 97.75 263 LEU A O 1
ATOM 2035 N N . GLY A 1 264 ? -8.432 8.462 20.786 1.00 96.19 264 GLY A N 1
ATOM 2036 C CA . GLY A 1 264 ? -8.435 9.783 21.414 1.00 96.19 264 GLY A CA 1
ATOM 2037 C C . GLY A 1 264 ? -8.386 10.958 20.437 1.00 96.19 264 GLY A C 1
ATOM 2038 O O . GLY A 1 264 ? -8.303 12.103 20.878 1.00 96.19 264 GLY A O 1
ATOM 2039 N N . TYR A 1 265 ? -8.461 10.716 19.125 1.00 94.75 265 TYR A N 1
ATOM 2040 C CA . TYR A 1 265 ? -8.562 11.791 18.143 1.00 94.75 265 TYR A CA 1
ATOM 2041 C C . TYR A 1 265 ? -9.999 12.333 18.096 1.00 94.75 265 TYR A C 1
ATOM 2043 O O . TYR A 1 265 ? -10.906 11.707 17.552 1.00 94.75 265 TYR A O 1
ATOM 2051 N N . THR A 1 266 ? -10.227 13.499 18.701 1.00 81.50 266 THR A N 1
ATOM 2052 C CA . THR A 1 266 ? -11.569 14.095 18.856 1.00 81.50 266 THR A CA 1
ATOM 2053 C C . THR A 1 266 ? -12.068 14.820 17.603 1.00 81.50 266 THR A C 1
ATOM 2055 O O . THR A 1 266 ? -13.273 14.909 17.381 1.00 81.50 266 THR A O 1
ATOM 2058 N N . THR A 1 267 ? -11.155 15.271 16.748 1.00 82.50 267 THR A N 1
ATOM 2059 C CA . THR A 1 267 ? -11.392 15.656 15.350 1.00 82.50 267 THR A CA 1
ATOM 2060 C C . THR A 1 267 ? -10.491 14.799 14.461 1.00 82.50 267 THR A C 1
ATOM 2062 O O . THR A 1 267 ? -9.448 14.353 14.955 1.00 82.50 267 THR A O 1
ATOM 2065 N N . PRO A 1 268 ? -10.843 14.544 13.181 1.00 75.44 268 PRO A N 1
ATOM 2066 C CA . PRO A 1 268 ? -9.914 13.889 12.271 1.00 75.44 268 PRO A CA 1
ATOM 2067 C C . PRO A 1 268 ? -8.594 14.669 12.313 1.00 75.44 268 PRO A C 1
ATOM 2069 O O . PRO A 1 268 ? -8.593 15.869 12.010 1.00 75.44 268 PRO A O 1
ATOM 2072 N N . PRO A 1 269 ? -7.494 14.055 12.772 1.00 84.81 269 PRO A N 1
ATOM 2073 C CA . PRO A 1 269 ? -6.243 14.777 12.895 1.00 84.81 269 PRO A CA 1
ATOM 2074 C C . PRO A 1 269 ? -5.740 15.100 11.491 1.00 84.81 269 PRO A C 1
ATOM 2076 O O . PRO A 1 269 ? -6.030 14.377 10.546 1.00 84.81 269 PRO A O 1
ATOM 2079 N N . GLN A 1 270 ? -4.955 16.163 11.333 1.00 89.75 270 GLN A N 1
ATOM 2080 C CA . GLN A 1 270 ? -4.330 16.438 10.033 1.00 89.75 270 GLN A CA 1
ATOM 2081 C C . GLN A 1 270 ? -3.339 15.336 9.646 1.00 89.75 270 GLN A C 1
ATOM 2083 O O . GLN A 1 270 ? -3.128 15.067 8.464 1.00 89.75 270 GLN A O 1
ATOM 2088 N N . THR A 1 271 ? -2.735 14.691 10.643 1.00 95.44 271 THR A N 1
ATOM 2089 C CA . THR A 1 271 ? -1.758 13.629 10.452 1.00 95.44 271 THR A CA 1
ATOM 2090 C C . THR A 1 271 ? -1.886 12.550 11.520 1.00 95.44 271 THR A C 1
ATOM 2092 O O . THR A 1 271 ? -2.256 12.823 12.661 1.00 95.44 271 THR A O 1
ATOM 2095 N N . VAL A 1 272 ? -1.533 11.318 11.161 1.00 97.19 272 VAL A N 1
ATOM 2096 C CA . VAL A 1 272 ? -1.263 10.241 12.124 1.00 97.19 272 VAL A CA 1
ATOM 2097 C C . VAL A 1 272 ? 0.088 9.617 11.821 1.00 97.19 272 VAL A C 1
ATOM 2099 O O . VAL A 1 272 ? 0.507 9.552 10.666 1.00 97.19 272 VAL A O 1
ATOM 2102 N N . GLN A 1 273 ? 0.789 9.173 12.860 1.00 98.38 273 GLN A N 1
ATOM 2103 C CA . GLN A 1 273 ? 2.079 8.509 12.706 1.00 98.38 273 GLN A CA 1
ATOM 2104 C C . GLN A 1 273 ? 1.901 6.998 12.763 1.00 98.38 273 GLN A C 1
ATOM 2106 O O . GLN A 1 273 ? 1.273 6.485 13.691 1.00 98.38 273 GLN A O 1
ATOM 2111 N N . VAL A 1 274 ? 2.489 6.296 11.798 1.00 98.31 274 VAL A N 1
ATOM 2112 C CA . VAL A 1 274 ? 2.441 4.836 11.691 1.00 98.31 274 VAL A CA 1
ATOM 2113 C C . VAL A 1 274 ? 3.818 4.252 11.401 1.00 98.31 274 VAL A C 1
ATOM 2115 O O . VAL A 1 274 ? 4.693 4.914 10.853 1.00 98.31 274 VAL A O 1
ATOM 2118 N N . MET A 1 275 ? 4.003 2.991 11.743 1.00 97.62 275 MET A N 1
ATOM 2119 C CA . MET A 1 275 ? 5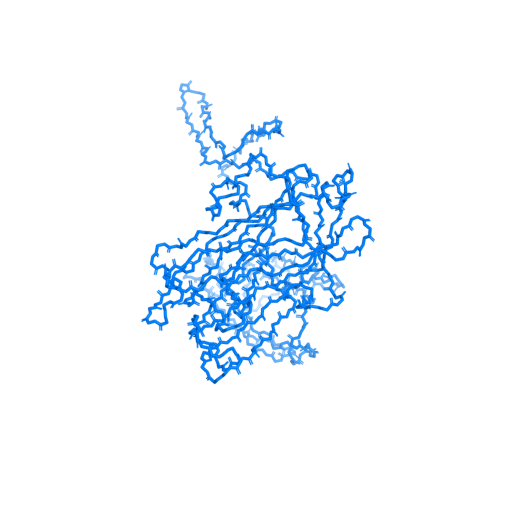.043 2.128 11.189 1.00 97.62 275 MET A CA 1
ATOM 2120 C C . MET A 1 275 ? 4.386 0.798 10.848 1.00 97.62 275 MET A C 1
ATOM 2122 O O . MET A 1 275 ? 3.451 0.383 11.538 1.00 97.62 275 MET A O 1
ATOM 2126 N N . MET A 1 276 ? 4.825 0.155 9.773 1.00 97.25 276 MET A N 1
ATOM 2127 C CA . MET A 1 276 ? 4.179 -1.058 9.278 1.00 97.25 276 MET A CA 1
ATOM 2128 C C . MET A 1 276 ? 5.201 -2.022 8.706 1.00 97.25 276 MET A C 1
ATOM 2130 O O . MET A 1 276 ? 6.175 -1.600 8.086 1.00 97.25 276 MET A O 1
ATOM 2134 N N . ASN A 1 277 ? 4.918 -3.304 8.863 1.00 95.12 277 ASN A N 1
ATOM 2135 C CA . ASN A 1 277 ? 5.694 -4.423 8.375 1.00 95.12 277 ASN A CA 1
ATOM 2136 C C . ASN A 1 277 ? 4.761 -5.408 7.661 1.00 95.12 277 ASN A C 1
ATOM 2138 O O . ASN A 1 277 ? 3.687 -5.722 8.175 1.00 95.12 277 ASN A O 1
ATOM 2142 N N . ILE A 1 278 ? 5.198 -5.901 6.507 1.00 94.88 278 ILE A N 1
ATOM 2143 C CA . ILE A 1 278 ? 4.659 -7.104 5.880 1.00 94.88 278 ILE A CA 1
ATOM 2144 C C . ILE A 1 278 ? 5.708 -8.194 6.049 1.00 94.88 278 ILE A C 1
ATOM 2146 O O . ILE A 1 278 ? 6.850 -8.039 5.597 1.00 94.88 278 ILE A O 1
ATOM 2150 N N . PHE A 1 279 ? 5.310 -9.268 6.721 1.00 93.69 279 PHE A N 1
ATOM 2151 C CA . PHE A 1 279 ? 6.126 -10.463 6.869 1.00 93.69 279 PHE A CA 1
ATOM 2152 C C . PHE A 1 279 ? 5.641 -11.541 5.903 1.00 93.69 279 PHE A C 1
ATOM 2154 O O . PHE A 1 279 ? 4.435 -11.707 5.752 1.00 93.69 279 PHE A O 1
ATOM 2161 N N . ASP A 1 280 ? 6.613 -12.208 5.288 1.00 90.38 280 ASP A N 1
ATOM 2162 C CA . ASP A 1 280 ? 6.498 -13.192 4.213 1.00 90.38 280 ASP A CA 1
ATOM 2163 C C . ASP A 1 280 ? 7.383 -14.408 4.571 1.00 90.38 280 ASP A C 1
ATOM 2165 O O . ASP A 1 280 ? 8.578 -14.447 4.236 1.00 90.38 280 ASP A O 1
ATOM 2169 N N . PRO A 1 281 ? 6.910 -15.297 5.465 1.00 90.62 281 PRO A N 1
ATOM 2170 C CA . PRO A 1 281 ? 7.506 -16.607 5.679 1.00 90.62 281 PRO A CA 1
ATOM 2171 C C . PRO A 1 281 ? 7.053 -17.591 4.593 1.00 90.62 281 PRO A C 1
ATOM 2173 O O . PRO A 1 281 ? 5.873 -17.847 4.452 1.00 90.62 281 PRO A O 1
ATOM 2176 N N . ASP A 1 282 ? 7.987 -18.271 3.936 1.00 89.50 282 ASP A N 1
ATOM 2177 C CA . ASP A 1 282 ? 7.673 -19.319 2.962 1.00 89.50 282 ASP A CA 1
ATOM 2178 C C . ASP A 1 282 ? 7.952 -20.709 3.525 1.00 89.50 282 ASP A C 1
ATOM 2180 O O . ASP A 1 282 ? 8.941 -20.935 4.235 1.00 89.50 282 ASP A O 1
ATOM 2184 N N . PHE A 1 283 ? 7.162 -21.687 3.078 1.00 88.50 283 PHE A N 1
ATOM 2185 C CA . PHE A 1 283 ? 7.316 -23.110 3.402 1.00 88.50 283 PHE A CA 1
ATOM 2186 C C . PHE A 1 283 ? 7.225 -23.435 4.899 1.00 88.50 283 PHE A C 1
ATOM 2188 O O . PHE A 1 283 ? 7.703 -24.489 5.333 1.00 88.50 283 PHE A O 1
ATOM 2195 N N . TYR A 1 284 ? 6.604 -22.561 5.690 1.00 88.88 284 TYR A N 1
ATOM 2196 C CA . TYR A 1 284 ? 6.274 -22.852 7.077 1.00 88.88 284 TYR A CA 1
ATOM 2197 C C . TYR A 1 284 ? 4.840 -23.378 7.210 1.00 88.88 284 TYR A C 1
ATOM 2199 O O . TYR A 1 284 ? 3.982 -23.185 6.356 1.00 88.88 284 TYR A O 1
ATOM 2207 N N . HIS A 1 285 ? 4.579 -24.101 8.295 1.00 85.25 285 HIS A N 1
ATOM 2208 C CA . HIS A 1 285 ? 3.233 -24.404 8.774 1.00 85.25 285 HIS A CA 1
ATOM 2209 C C . HIS A 1 285 ? 3.271 -24.726 10.270 1.00 85.25 285 HIS A C 1
ATOM 2211 O O . HIS A 1 285 ? 4.335 -24.882 10.877 1.00 85.25 285 HIS A O 1
ATOM 2217 N N . ALA A 1 286 ? 2.091 -24.846 10.880 1.00 80.88 286 ALA A N 1
ATOM 2218 C CA . ALA A 1 286 ? 1.959 -25.131 12.304 1.00 80.88 286 ALA A CA 1
ATOM 2219 C C . ALA A 1 286 ? 2.686 -26.425 12.716 1.00 80.88 286 ALA A C 1
ATOM 2221 O O . ALA A 1 286 ? 2.428 -27.493 12.166 1.00 80.88 286 ALA A O 1
ATOM 2222 N N . GLY A 1 287 ? 3.550 -26.330 13.730 1.00 81.12 287 GLY A N 1
ATOM 2223 C CA . GLY A 1 287 ? 4.330 -27.457 14.257 1.00 81.12 287 GLY A CA 1
ATOM 2224 C C . GLY A 1 287 ? 5.778 -27.519 13.763 1.00 81.12 287 GLY A C 1
ATOM 2225 O O . GLY A 1 287 ? 6.559 -28.302 14.298 1.00 81.12 287 GLY A O 1
ATOM 2226 N N . MET A 1 288 ? 6.162 -26.677 12.801 1.00 88.56 288 MET A N 1
ATOM 2227 C CA . MET A 1 288 ? 7.571 -26.438 12.480 1.00 88.56 288 MET A CA 1
ATOM 2228 C C . MET A 1 288 ? 8.215 -25.514 13.517 1.00 88.56 288 MET A C 1
ATOM 2230 O O . MET A 1 288 ? 7.572 -24.594 14.013 1.00 88.56 288 MET A O 1
ATOM 2234 N N . THR A 1 289 ? 9.496 -25.721 13.816 1.00 89.19 289 THR A N 1
ATOM 2235 C CA . THR A 1 289 ? 10.260 -24.802 14.668 1.00 89.19 289 THR A CA 1
ATOM 2236 C C . THR A 1 289 ? 10.506 -23.497 13.919 1.00 89.19 289 THR A C 1
ATOM 2238 O O . THR A 1 289 ? 11.165 -23.494 12.875 1.00 89.19 289 THR A O 1
ATOM 2241 N N . SER A 1 290 ? 9.982 -22.391 14.444 1.00 87.25 290 SER A N 1
ATOM 2242 C CA . SER A 1 290 ? 10.303 -21.055 13.945 1.00 87.25 290 SER A CA 1
ATOM 2243 C C . SER A 1 290 ? 11.800 -20.792 14.077 1.00 87.25 290 SER A C 1
ATOM 2245 O O . SER A 1 290 ? 12.454 -21.286 14.997 1.00 87.25 290 SER A O 1
ATOM 2247 N N . TRP A 1 291 ? 12.362 -20.037 13.131 1.00 84.00 291 TRP A N 1
ATOM 2248 C CA . TRP A 1 291 ? 13.804 -19.747 13.070 1.00 84.00 291 TRP A CA 1
ATOM 2249 C C . TRP A 1 291 ? 14.684 -20.999 12.910 1.00 84.00 291 TRP A C 1
ATOM 2251 O O . TRP A 1 291 ? 15.883 -20.968 13.195 1.00 84.00 291 TRP A O 1
ATOM 2261 N N . GLY A 1 292 ? 14.087 -22.114 12.476 1.00 76.38 292 GLY A N 1
ATOM 2262 C CA . GLY A 1 292 ? 14.798 -23.332 12.117 1.00 76.38 292 GLY A CA 1
ATOM 2263 C C . GLY A 1 292 ? 15.513 -23.218 10.768 1.00 76.38 292 GLY A C 1
ATOM 2264 O O . GLY A 1 292 ? 15.692 -22.144 10.207 1.00 76.38 292 GLY A O 1
ATOM 2265 N N . THR A 1 293 ? 15.931 -24.358 10.218 1.00 76.12 293 THR A N 1
ATOM 2266 C CA . THR A 1 293 ? 16.656 -24.412 8.936 1.00 76.12 293 THR A CA 1
ATOM 2267 C C . THR A 1 293 ? 15.751 -24.526 7.706 1.00 76.12 293 THR A C 1
ATOM 2269 O O . THR A 1 293 ? 16.256 -24.507 6.584 1.00 76.12 293 THR A O 1
ATOM 2272 N N . VAL A 1 294 ? 14.438 -24.660 7.901 1.00 74.12 294 VAL A N 1
ATOM 2273 C CA . VAL A 1 294 ? 13.432 -24.833 6.842 1.00 74.12 294 VAL A CA 1
ATOM 2274 C C . VAL A 1 294 ? 12.915 -23.465 6.373 1.00 74.12 294 VAL A C 1
ATOM 2276 O O . VAL A 1 294 ? 12.913 -22.513 7.142 1.00 74.12 294 VAL A O 1
ATOM 2279 N N . GLY A 1 295 ? 12.492 -23.366 5.112 1.00 76.81 295 GLY A N 1
ATOM 2280 C CA . GLY A 1 295 ? 11.830 -22.180 4.560 1.00 76.81 295 GLY A CA 1
ATOM 2281 C C . GLY A 1 295 ? 12.736 -21.023 4.136 1.00 76.81 295 GLY A C 1
ATOM 2282 O O . GLY A 1 295 ? 13.965 -21.076 4.265 1.00 76.81 295 GLY A O 1
ATOM 2283 N N . SER A 1 296 ? 12.096 -19.994 3.583 1.00 81.88 296 SER A N 1
ATOM 2284 C CA . SER A 1 296 ? 12.650 -18.656 3.348 1.00 81.88 296 SER A CA 1
ATOM 2285 C C . SER A 1 296 ? 11.830 -17.635 4.121 1.00 81.88 296 SER A C 1
ATOM 2287 O O . SER A 1 296 ? 10.675 -17.881 4.435 1.00 81.88 296 SER A O 1
ATOM 2289 N N . MET A 1 297 ? 12.434 -16.523 4.521 1.00 83.44 297 MET A N 1
ATOM 2290 C CA . MET A 1 297 ? 11.735 -15.527 5.330 1.00 83.44 297 MET A CA 1
ATOM 2291 C C . MET A 1 297 ? 12.185 -14.127 4.969 1.00 83.44 297 MET A C 1
ATOM 2293 O O . MET A 1 297 ? 13.387 -13.828 4.994 1.00 83.44 297 MET A O 1
ATOM 2297 N N . HIS A 1 298 ? 11.224 -13.247 4.725 1.00 86.81 298 HIS A N 1
ATOM 2298 C CA . HIS A 1 298 ? 11.511 -11.882 4.334 1.00 86.81 298 HIS A CA 1
ATOM 2299 C C . HIS A 1 298 ? 10.548 -10.897 5.000 1.00 86.81 298 HIS A C 1
ATOM 2301 O O . HIS A 1 298 ? 9.334 -11.068 4.992 1.00 86.81 298 HIS A O 1
ATOM 2307 N N . LYS A 1 299 ? 11.095 -9.849 5.618 1.00 89.44 299 LYS A N 1
ATOM 2308 C CA . LYS A 1 299 ? 10.310 -8.774 6.238 1.00 89.44 299 LYS A CA 1
ATOM 2309 C C . LYS A 1 299 ? 10.562 -7.483 5.500 1.00 89.44 299 LYS A C 1
ATOM 2311 O O . LYS A 1 299 ? 11.712 -7.106 5.311 1.00 89.44 299 LYS A O 1
ATOM 2316 N N . THR A 1 300 ? 9.504 -6.774 5.137 1.00 91.62 300 THR A N 1
ATOM 2317 C CA . THR A 1 300 ? 9.612 -5.445 4.525 1.00 91.62 300 THR A CA 1
ATOM 2318 C C . T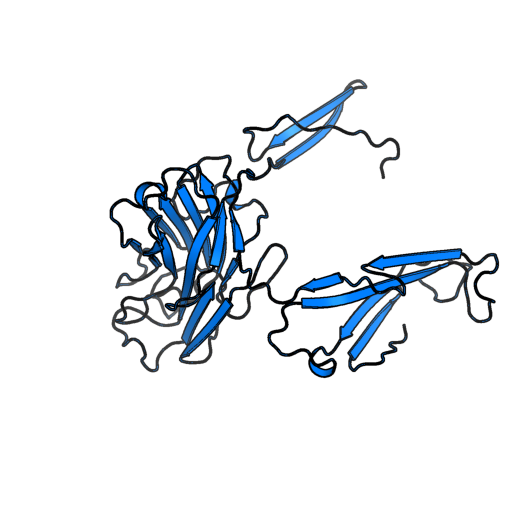HR A 1 300 ? 8.819 -4.439 5.329 1.00 91.62 300 THR A C 1
ATOM 2320 O O . THR A 1 300 ? 7.705 -4.730 5.752 1.00 91.62 300 THR A O 1
ATOM 2323 N N . PHE A 1 301 ? 9.373 -3.249 5.552 1.00 93.69 301 PHE A N 1
ATOM 2324 C CA . PHE A 1 301 ? 8.756 -2.283 6.455 1.00 93.69 301 PHE A CA 1
ATOM 2325 C C . PHE A 1 301 ? 8.873 -0.836 5.989 1.00 93.69 301 PHE A C 1
ATOM 2327 O O . PHE A 1 301 ? 9.860 -0.425 5.377 1.00 93.69 301 PHE A O 1
ATOM 2334 N N . TRP A 1 302 ? 7.850 -0.052 6.336 1.00 95.81 302 TRP A N 1
ATOM 2335 C CA . TRP A 1 302 ? 7.786 1.396 6.171 1.00 95.81 302 TRP A CA 1
ATOM 2336 C C . TRP A 1 302 ? 7.872 2.066 7.546 1.00 95.81 302 TRP A C 1
ATOM 2338 O O . TRP A 1 302 ? 7.057 1.800 8.434 1.00 95.81 302 TRP A O 1
ATOM 2348 N N . GLY A 1 303 ? 8.890 2.905 7.740 1.00 95.25 303 GLY A N 1
ATOM 2349 C CA . GLY A 1 303 ? 9.323 3.380 9.051 1.00 95.25 303 GLY A CA 1
ATOM 2350 C C . GLY A 1 303 ? 10.381 2.461 9.649 1.00 95.25 303 GLY A C 1
ATOM 2351 O O . GLY A 1 303 ? 11.569 2.598 9.364 1.00 95.25 303 GLY A O 1
ATOM 2352 N N . SER A 1 304 ? 9.962 1.526 10.493 1.00 93.19 304 SER A N 1
ATOM 2353 C CA . SER A 1 304 ? 10.839 0.528 11.107 1.00 93.19 304 SER A CA 1
ATOM 2354 C C . SER A 1 304 ? 10.067 -0.755 11.395 1.00 93.19 304 SER A C 1
ATOM 2356 O O . SER A 1 304 ? 8.846 -0.709 11.512 1.00 93.19 304 SER A O 1
ATOM 2358 N N . GLU A 1 305 ? 10.771 -1.884 11.526 1.00 88.31 305 GLU A N 1
ATOM 2359 C CA . GLU A 1 305 ? 10.134 -3.155 11.899 1.00 88.31 305 GLU A CA 1
ATOM 2360 C C . GLU A 1 305 ? 9.496 -3.054 13.293 1.00 88.31 305 GLU A C 1
ATOM 2362 O O . GLU A 1 305 ? 8.301 -3.270 13.436 1.00 88.31 305 GLU A O 1
ATOM 2367 N N . TRP A 1 306 ? 10.280 -2.651 14.303 1.00 89.19 306 TRP A N 1
ATOM 2368 C CA . TRP A 1 306 ? 9.829 -2.457 15.691 1.00 89.19 306 TRP A CA 1
ATOM 2369 C C . TRP A 1 306 ? 10.555 -1.312 16.419 1.00 89.19 306 TRP A C 1
ATOM 2371 O O . TRP A 1 306 ? 10.596 -1.267 17.649 1.00 89.19 306 TRP A O 1
ATOM 2381 N N . GLY A 1 307 ? 11.180 -0.409 15.662 1.00 90.88 307 GLY A N 1
ATOM 2382 C CA . GLY A 1 307 ? 12.033 0.656 16.183 1.00 90.88 307 GLY A CA 1
ATOM 2383 C C . GLY A 1 307 ? 11.279 1.942 16.525 1.00 90.88 307 GLY A C 1
ATOM 2384 O O . GLY A 1 307 ? 10.080 1.957 16.781 1.00 90.88 307 GLY A O 1
ATOM 2385 N N . SER A 1 308 ? 12.016 3.053 16.532 1.00 92.06 308 SER A N 1
ATOM 2386 C CA . SER A 1 308 ? 11.483 4.392 16.812 1.00 92.06 308 SER A CA 1
ATOM 2387 C C . SER A 1 308 ? 11.183 5.213 15.554 1.00 92.06 308 SER A C 1
ATOM 2389 O O . SER A 1 308 ? 10.728 6.351 15.668 1.00 92.06 308 SER A O 1
ATOM 2391 N N . SER A 1 309 ? 11.439 4.674 14.354 1.00 95.25 309 SER A N 1
ATOM 2392 C CA . SER A 1 309 ? 11.174 5.388 13.102 1.00 95.25 309 SER A CA 1
ATOM 2393 C C . SER A 1 309 ? 9.732 5.155 12.667 1.00 95.25 309 SER A C 1
ATOM 2395 O O . SER A 1 309 ? 9.361 4.048 12.278 1.00 95.25 309 SER A O 1
ATOM 2397 N N . PHE A 1 310 ? 8.938 6.220 12.734 1.00 97.50 310 PHE A N 1
ATOM 2398 C CA . PHE A 1 310 ? 7.574 6.280 12.221 1.00 97.50 310 PHE A CA 1
ATOM 2399 C C . PHE A 1 310 ? 7.542 7.085 10.917 1.00 97.50 310 PHE A C 1
ATOM 2401 O O . PHE A 1 310 ? 8.472 7.823 10.579 1.00 97.50 310 PHE A O 1
ATOM 2408 N N . ARG A 1 311 ? 6.448 6.931 10.182 1.00 97.56 311 ARG A N 1
ATOM 2409 C CA . ARG A 1 311 ? 6.097 7.654 8.964 1.00 97.56 311 ARG A CA 1
ATOM 2410 C C . ARG A 1 311 ? 4.741 8.316 9.148 1.00 97.56 311 ARG A C 1
ATOM 2412 O O . ARG A 1 311 ? 4.000 7.980 10.072 1.00 97.56 311 ARG A O 1
ATOM 2419 N N . THR A 1 312 ? 4.425 9.271 8.287 1.00 97.75 312 THR A N 1
ATOM 2420 C CA . THR A 1 312 ? 3.239 10.110 8.464 1.00 97.75 312 THR A CA 1
ATOM 2421 C C . THR A 1 312 ? 2.167 9.781 7.433 1.00 97.75 312 THR A C 1
ATOM 2423 O O . THR A 1 312 ? 2.410 9.783 6.232 1.00 97.75 312 THR A O 1
ATOM 2426 N N . LEU A 1 313 ? 0.942 9.554 7.883 1.00 97.38 313 LEU A N 1
ATOM 2427 C CA . LEU A 1 313 ? -0.234 9.595 7.025 1.00 97.38 313 LEU A CA 1
ATOM 2428 C C . LEU A 1 313 ? -0.840 10.993 7.119 1.00 97.38 313 LEU A C 1
ATOM 2430 O O . LEU A 1 313 ? -1.266 11.403 8.198 1.00 97.38 313 LEU A O 1
ATOM 2434 N N . ASN A 1 314 ? -0.873 11.724 6.007 1.00 95.88 314 ASN A N 1
ATOM 2435 C CA . ASN A 1 314 ? -1.519 13.032 5.929 1.00 95.88 314 ASN A CA 1
ATOM 2436 C C . ASN A 1 314 ? -3.001 12.818 5.626 1.00 95.88 314 ASN A C 1
ATOM 2438 O O . ASN A 1 314 ? -3.358 12.443 4.509 1.00 95.88 314 ASN A O 1
ATOM 2442 N N . LEU A 1 315 ? -3.873 13.040 6.606 1.00 94.25 315 LEU A N 1
ATOM 2443 C CA . LEU A 1 315 ? -5.310 12.865 6.429 1.00 94.25 315 LEU A CA 1
ATOM 2444 C C . LEU A 1 315 ? -5.870 14.096 5.716 1.00 94.25 315 LEU A C 1
ATOM 2446 O O . LEU A 1 315 ? -6.167 15.125 6.320 1.00 94.25 315 LEU A O 1
ATOM 2450 N N . THR A 1 316 ? -5.971 14.004 4.395 1.00 89.88 316 THR A N 1
ATOM 2451 C CA . THR A 1 316 ? -6.370 15.138 3.562 1.00 89.88 316 THR A CA 1
ATOM 2452 C C . THR A 1 316 ? -7.882 15.342 3.606 1.00 89.88 316 THR A C 1
ATOM 2454 O O . THR A 1 316 ? -8.639 14.398 3.825 1.00 89.88 316 THR A O 1
ATOM 2457 N N . ASN A 1 317 ? -8.343 16.567 3.341 1.00 85.00 317 ASN A N 1
ATOM 2458 C CA . ASN A 1 317 ? -9.760 16.860 3.076 1.00 85.00 317 ASN A CA 1
ATOM 2459 C C . ASN A 1 317 ? -10.144 16.650 1.603 1.00 85.00 317 ASN A C 1
ATOM 2461 O O . ASN A 1 317 ? -11.270 16.944 1.210 1.00 85.00 317 ASN A O 1
ATOM 2465 N N . MET A 1 318 ? -9.213 16.143 0.793 1.00 85.50 318 MET A N 1
ATOM 2466 C CA . MET A 1 318 ? -9.465 15.798 -0.597 1.00 85.50 318 MET A CA 1
ATOM 2467 C C . MET A 1 318 ? -10.238 14.487 -0.629 1.00 85.50 318 MET A C 1
ATOM 2469 O O . MET A 1 318 ? -9.823 13.496 -0.025 1.00 85.50 318 MET A O 1
ATOM 2473 N N . SER A 1 319 ? -11.366 14.495 -1.325 1.00 84.44 319 SER A N 1
ATOM 2474 C CA . SER A 1 319 ? -12.085 13.261 -1.618 1.00 84.44 319 SER A CA 1
ATOM 2475 C C . SER A 1 319 ? -11.432 12.546 -2.797 1.00 84.44 319 SER A C 1
ATOM 2477 O O . SER A 1 319 ? -10.788 13.190 -3.630 1.00 84.44 319 SER A O 1
ATOM 2479 N N . THR A 1 320 ? -11.574 11.228 -2.855 1.00 79.88 320 THR A N 1
ATOM 2480 C CA . THR A 1 320 ? -11.345 10.470 -4.090 1.00 79.88 320 THR A CA 1
ATOM 2481 C C . THR A 1 320 ? -12.166 11.131 -5.215 1.00 79.88 320 THR A C 1
ATOM 2483 O O . THR A 1 320 ? -13.355 11.406 -5.031 1.00 79.88 320 THR A O 1
ATOM 2486 N N . PRO A 1 321 ? -11.542 11.514 -6.344 1.00 68.62 321 PRO A N 1
ATOM 2487 C CA . PRO A 1 321 ? -12.237 12.117 -7.470 1.00 68.62 321 PRO A CA 1
ATOM 2488 C C . PRO A 1 321 ? -13.396 11.262 -7.963 1.00 68.62 321 PRO A C 1
ATOM 2490 O O . PRO A 1 321 ? -13.339 10.034 -7.950 1.00 68.62 321 PRO A O 1
ATOM 2493 N N . VAL A 1 322 ? -14.414 11.944 -8.474 1.00 67.88 322 VAL A N 1
ATOM 2494 C CA . VAL A 1 322 ? -15.461 11.311 -9.268 1.00 67.88 322 VAL A CA 1
ATOM 2495 C C . VAL A 1 322 ? -14.852 10.814 -10.576 1.00 67.88 322 VAL A C 1
ATOM 2497 O O . VAL A 1 322 ? -14.286 11.593 -11.343 1.00 67.88 322 VAL A O 1
ATOM 2500 N N . GLU A 1 323 ? -14.979 9.515 -10.824 1.00 67.44 323 GLU A N 1
ATOM 2501 C CA . GLU A 1 323 ? -14.478 8.862 -12.031 1.00 67.44 323 GLU A CA 1
ATOM 2502 C C . GLU A 1 323 ? -15.634 8.545 -12.986 1.00 67.44 323 GLU A C 1
ATOM 2504 O O . GLU A 1 323 ? -16.675 8.039 -12.565 1.00 67.44 323 GLU A O 1
ATOM 2509 N N . LEU A 1 324 ? -15.459 8.840 -14.278 1.00 71.12 324 LEU A N 1
ATOM 2510 C CA . LEU A 1 324 ? -16.386 8.432 -15.334 1.00 71.12 324 LEU A CA 1
ATOM 2511 C C . LEU A 1 324 ? -16.118 6.971 -15.704 1.00 71.12 324 LEU A C 1
ATOM 2513 O O . LEU A 1 324 ? -15.039 6.644 -16.185 1.00 71.12 324 LEU A O 1
ATOM 2517 N N . THR A 1 325 ? -17.111 6.102 -15.540 1.00 75.12 325 THR A N 1
ATOM 2518 C CA . THR A 1 325 ? -17.049 4.711 -16.022 1.00 75.12 325 THR A CA 1
ATOM 2519 C C . THR A 1 325 ? -17.515 4.588 -17.466 1.00 75.12 325 THR A C 1
ATOM 2521 O O . THR A 1 325 ? -17.113 3.671 -18.178 1.00 75.12 325 THR A O 1
ATOM 2524 N N . LEU A 1 326 ? -18.355 5.522 -17.914 1.00 78.94 326 LEU A N 1
ATOM 2525 C CA . LEU A 1 326 ? -18.832 5.606 -19.284 1.00 78.94 326 LEU A CA 1
ATOM 2526 C C . LEU A 1 326 ? -19.034 7.071 -19.657 1.00 78.94 326 LEU A C 1
ATOM 2528 O O . LEU A 1 326 ? -19.642 7.826 -18.904 1.00 78.94 326 LEU A O 1
ATOM 2532 N N . PHE A 1 327 ? -18.589 7.454 -20.848 1.00 85.81 327 PHE A N 1
ATOM 2533 C CA . PHE A 1 327 ? -18.948 8.720 -21.472 1.00 85.81 327 PHE A CA 1
ATOM 2534 C C . PHE A 1 327 ? -19.195 8.469 -22.956 1.00 85.81 327 PHE A C 1
ATOM 2536 O O . PHE A 1 327 ? -18.328 7.971 -23.671 1.00 85.81 327 PHE A O 1
ATOM 2543 N N . THR A 1 328 ? -20.401 8.775 -23.416 1.00 88.06 328 THR A N 1
ATOM 2544 C CA . THR A 1 328 ? -20.816 8.604 -24.808 1.00 88.06 328 THR A CA 1
ATOM 2545 C C . THR A 1 328 ? -21.411 9.899 -25.329 1.00 88.06 328 THR A C 1
ATOM 2547 O O . THR A 1 328 ? -22.067 10.640 -24.596 1.00 88.06 328 THR A O 1
ATOM 2550 N N . ALA A 1 329 ? -21.181 10.157 -26.612 1.00 88.38 329 ALA A N 1
ATOM 2551 C CA . ALA A 1 329 ? -21.741 11.285 -27.333 1.00 88.38 329 ALA A CA 1
ATOM 2552 C C . ALA A 1 329 ? -22.380 10.783 -28.629 1.00 88.38 329 ALA A C 1
ATOM 2554 O O . ALA A 1 329 ? -21.758 10.025 -29.378 1.00 88.38 329 ALA A O 1
ATOM 2555 N N . LYS A 1 330 ? -23.614 11.205 -28.911 1.00 91.25 330 LYS A N 1
ATOM 2556 C CA . LYS A 1 330 ? -24.340 10.836 -30.129 1.00 91.25 330 LYS A CA 1
ATOM 2557 C C . LYS A 1 330 ? -24.989 12.057 -30.767 1.00 91.25 330 LYS A C 1
ATOM 2559 O O . LYS A 1 330 ? -25.687 12.819 -30.109 1.00 91.25 330 LYS A O 1
ATOM 2564 N N . ALA A 1 331 ? -24.810 12.213 -32.077 1.00 90.56 331 ALA A N 1
ATOM 2565 C CA . ALA A 1 331 ? -25.555 13.202 -32.845 1.00 90.56 331 ALA A CA 1
ATOM 2566 C C . ALA A 1 331 ? -27.001 12.721 -33.061 1.00 90.56 331 ALA A C 1
ATOM 2568 O O . ALA A 1 331 ? -27.228 11.662 -33.651 1.00 90.56 331 ALA A O 1
ATOM 2569 N N . VAL A 1 332 ? -27.982 13.493 -32.594 1.00 92.69 332 VAL A N 1
ATOM 2570 C CA . VAL A 1 332 ? -29.414 13.185 -32.718 1.00 92.69 332 VAL A CA 1
ATOM 2571 C C . VAL A 1 332 ? -30.162 14.443 -33.152 1.00 92.69 332 VAL A C 1
ATOM 2573 O O . VAL A 1 332 ? -30.214 15.426 -32.420 1.00 92.69 332 VAL A O 1
ATOM 2576 N N . ASN A 1 333 ? -30.755 14.422 -34.353 1.00 91.81 333 ASN A N 1
ATOM 2577 C CA . ASN A 1 333 ? -31.580 15.513 -34.901 1.00 91.81 333 ASN A CA 1
ATOM 2578 C C . ASN A 1 333 ? -30.913 16.905 -34.864 1.00 91.81 333 ASN A C 1
ATOM 2580 O O . ASN A 1 333 ? -31.559 17.899 -34.546 1.00 91.81 333 ASN A O 1
ATOM 2584 N N . GLY A 1 334 ? -29.614 16.979 -35.167 1.00 86.69 334 GLY A N 1
ATOM 2585 C CA . GLY A 1 334 ? -28.856 18.237 -35.129 1.00 86.69 334 GLY A CA 1
ATOM 2586 C C . GLY A 1 334 ? -28.404 18.679 -33.730 1.00 86.69 334 GLY A C 1
ATOM 2587 O O . GLY A 1 334 ? -27.743 19.706 -33.621 1.00 86.69 334 GLY A O 1
ATOM 2588 N N . ASN A 1 335 ? -28.700 17.898 -32.686 1.00 87.00 335 ASN A N 1
ATOM 2589 C CA . ASN A 1 335 ? -28.185 18.081 -31.328 1.00 87.00 335 ASN A CA 1
ATOM 2590 C C . ASN A 1 335 ? -27.115 17.029 -30.997 1.00 87.00 335 ASN A C 1
ATOM 2592 O O . ASN A 1 335 ? -27.013 16.000 -31.668 1.00 87.00 335 ASN A O 1
ATOM 2596 N N . VAL A 1 336 ? -26.347 17.272 -29.934 1.00 87.75 336 VAL A N 1
ATOM 2597 C CA . VAL A 1 336 ? -25.458 16.275 -29.324 1.00 87.75 336 VAL A CA 1
ATOM 2598 C C . VAL A 1 336 ? -26.104 15.795 -28.030 1.00 87.75 336 VAL A C 1
ATOM 2600 O O . VAL A 1 336 ? -26.313 16.580 -27.109 1.00 87.75 336 VAL A O 1
ATOM 2603 N N . GLU A 1 337 ? -26.432 14.511 -27.976 1.00 90.50 337 GLU A N 1
ATOM 2604 C CA . GLU A 1 337 ? -26.843 13.826 -26.758 1.00 90.50 337 GLU A CA 1
ATOM 2605 C C . GLU A 1 337 ? -25.596 13.258 -26.082 1.00 90.50 337 GLU A C 1
ATOM 2607 O O . GLU A 1 337 ? -24.840 12.497 -26.691 1.00 90.50 337 GLU A O 1
ATOM 2612 N N . LEU A 1 338 ? -25.369 13.662 -24.836 1.00 88.62 338 LEU A N 1
ATOM 2613 C CA . LEU A 1 338 ? -24.281 13.167 -24.004 1.00 88.62 338 LEU A CA 1
ATOM 2614 C C . LEU A 1 338 ? -24.879 12.258 -22.940 1.00 88.62 338 LEU A C 1
ATOM 2616 O O . LEU A 1 338 ? -25.858 12.616 -22.289 1.00 88.62 338 LEU A O 1
ATOM 2620 N N . SER A 1 339 ? -24.309 11.073 -22.775 1.00 87.00 339 SER A N 1
ATOM 2621 C CA . SER A 1 339 ? -24.707 10.133 -21.731 1.00 87.00 339 SER A CA 1
ATOM 2622 C C . SER A 1 339 ? -23.468 9.640 -21.022 1.00 87.00 339 SER A C 1
ATOM 2624 O O . SER A 1 339 ? -22.528 9.163 -21.662 1.00 87.00 339 SER A O 1
ATOM 2626 N N . TRP A 1 340 ? -23.475 9.750 -19.703 1.00 84.81 340 TRP A N 1
ATOM 2627 C CA . TRP A 1 340 ? -22.367 9.316 -18.880 1.00 84.81 340 TRP A CA 1
ATOM 2628 C C . TRP A 1 340 ? -22.832 8.532 -17.667 1.00 84.81 340 TRP A C 1
ATOM 2630 O O . TRP A 1 340 ? -23.987 8.593 -17.248 1.00 84.81 340 TRP A O 1
ATOM 2640 N N . THR A 1 341 ? -21.907 7.763 -17.119 1.00 78.00 341 THR A N 1
ATOM 2641 C CA . THR A 1 341 ? -22.062 7.062 -15.852 1.00 78.00 341 THR A CA 1
ATOM 2642 C C . THR A 1 341 ? -20.773 7.248 -15.079 1.00 78.00 341 THR A C 1
ATOM 2644 O O . THR A 1 341 ? -19.686 7.257 -15.658 1.00 78.00 341 THR A O 1
ATOM 2647 N N . THR A 1 342 ? -20.899 7.446 -13.778 1.00 73.81 342 THR A N 1
ATOM 2648 C CA . THR A 1 342 ? -19.776 7.616 -12.863 1.00 73.81 342 THR A CA 1
ATOM 2649 C C . THR A 1 342 ? -19.631 6.382 -11.977 1.00 73.81 342 THR A C 1
ATOM 2651 O O . THR A 1 342 ? -20.601 5.668 -11.719 1.00 73.81 342 THR A O 1
ATOM 2654 N N . ALA A 1 343 ? -18.407 6.107 -11.525 1.00 63.97 343 ALA A N 1
ATOM 2655 C CA . ALA A 1 343 ? -18.129 5.086 -10.512 1.00 63.97 343 ALA A CA 1
ATOM 2656 C C . ALA A 1 343 ? -18.625 5.526 -9.126 1.00 63.97 343 ALA A C 1
ATOM 2658 O O . ALA A 1 343 ? -18.974 4.699 -8.287 1.00 63.97 343 ALA A O 1
ATOM 2659 N N . SER A 1 344 ? -18.642 6.838 -8.892 1.00 62.78 344 SER A N 1
ATOM 2660 C CA . SER A 1 344 ? -19.098 7.485 -7.668 1.00 62.78 344 SER A CA 1
ATOM 2661 C C . SER A 1 344 ? -19.663 8.864 -8.006 1.00 62.78 344 SER A C 1
ATOM 2663 O O . SER A 1 344 ? -19.112 9.577 -8.839 1.00 62.78 344 SER A O 1
ATOM 2665 N N . GLU A 1 345 ? -20.777 9.261 -7.389 1.00 61.72 345 GLU A N 1
ATOM 2666 C CA . GLU A 1 345 ? -21.375 10.579 -7.640 1.00 61.72 345 GLU A CA 1
ATOM 2667 C C . GLU A 1 345 ? -21.866 11.251 -6.361 1.00 61.72 345 GLU A C 1
ATOM 2669 O O . GLU A 1 345 ? -23.050 11.523 -6.174 1.00 61.72 345 GLU A O 1
ATOM 2674 N N . SER A 1 346 ? -20.941 11.530 -5.446 1.00 59.22 346 SER A N 1
ATOM 2675 C CA . SER A 1 346 ? -21.234 12.361 -4.282 1.00 59.22 346 SER A CA 1
ATOM 2676 C C . SER A 1 346 ? -20.307 13.576 -4.241 1.00 59.22 346 SER A C 1
ATOM 2678 O O . SER A 1 346 ? -19.137 13.511 -4.610 1.00 59.22 346 SER A O 1
ATOM 2680 N N . ASN A 1 347 ? -20.866 14.721 -3.831 1.00 52.66 347 ASN A N 1
ATOM 2681 C CA . ASN A 1 347 ? -20.148 15.988 -3.660 1.00 52.66 347 ASN A CA 1
ATOM 2682 C C . ASN A 1 347 ? -19.400 16.507 -4.915 1.00 52.66 347 ASN A C 1
ATOM 2684 O O . ASN A 1 347 ? -18.341 17.121 -4.792 1.00 52.66 347 ASN A O 1
ATOM 2688 N N . ASN A 1 348 ? -19.946 16.285 -6.118 1.00 62.47 348 ASN A N 1
ATOM 2689 C CA . ASN A 1 348 ? -19.462 16.930 -7.342 1.00 62.47 348 ASN A CA 1
ATOM 2690 C C . ASN A 1 348 ? -20.291 18.184 -7.673 1.00 62.47 348 ASN A C 1
ATOM 2692 O O . ASN A 1 348 ? -21.472 18.265 -7.339 1.00 62.47 348 ASN A O 1
ATOM 2696 N N . ALA A 1 349 ? -19.664 19.165 -8.325 1.00 65.69 349 ALA A N 1
ATOM 2697 C CA . ALA A 1 349 ? -20.346 20.349 -8.858 1.00 65.69 349 ALA A CA 1
ATOM 2698 C C . ALA A 1 349 ? -20.868 20.140 -10.298 1.00 65.69 349 ALA A C 1
ATOM 2700 O O . ALA A 1 349 ? -21.451 21.052 -10.881 1.00 65.69 349 ALA A O 1
ATOM 2701 N N . GLY A 1 350 ? -20.648 18.953 -10.868 1.00 69.31 350 GLY A N 1
ATOM 2702 C CA . GLY A 1 350 ? -20.866 18.608 -12.268 1.00 69.31 350 GLY A CA 1
ATOM 2703 C C . GLY A 1 350 ? -19.568 18.492 -13.070 1.00 69.31 350 GLY A C 1
ATOM 2704 O O . GLY A 1 350 ? -18.464 18.663 -12.551 1.00 69.31 350 GLY A O 1
ATOM 2705 N N . PHE A 1 351 ? -19.718 18.204 -14.362 1.00 74.38 351 PHE A N 1
ATOM 2706 C CA . PHE A 1 351 ? -18.631 18.192 -15.337 1.00 74.38 351 PHE A CA 1
ATOM 2707 C C . PHE A 1 351 ? -18.714 19.440 -16.213 1.00 74.38 351 PHE A C 1
ATOM 2709 O O . PHE A 1 351 ? -19.794 19.807 -16.681 1.00 74.38 351 PHE A O 1
ATOM 2716 N N . GLN A 1 352 ? -17.571 20.075 -16.470 1.00 79.81 352 GLN A N 1
ATOM 2717 C CA . GLN A 1 352 ? -17.473 21.088 -17.512 1.00 79.81 352 GLN A CA 1
ATOM 2718 C C . GLN A 1 352 ? -17.285 20.387 -18.856 1.00 79.81 352 GLN A C 1
ATOM 2720 O O . GLN A 1 352 ? -16.395 19.555 -19.015 1.00 79.81 352 GLN A O 1
ATOM 2725 N N . ILE A 1 353 ? -18.151 20.714 -19.811 1.00 78.94 353 ILE A N 1
ATOM 2726 C CA . ILE A 1 353 ? -18.131 20.129 -21.148 1.00 78.94 353 ILE A CA 1
ATOM 2727 C C . ILE A 1 353 ? -17.529 21.162 -22.086 1.00 78.94 353 ILE A C 1
ATOM 2729 O O . ILE A 1 353 ? -18.076 22.252 -22.255 1.00 78.94 353 ILE A O 1
ATOM 2733 N N . GLU A 1 354 ? -16.416 20.801 -22.709 1.00 80.75 354 GLU A N 1
ATOM 2734 C CA . GLU A 1 354 ? -15.733 21.646 -23.678 1.00 80.75 354 GLU A CA 1
ATOM 2735 C C . GLU A 1 354 ? -15.838 21.028 -25.069 1.00 80.75 354 GLU A C 1
ATOM 2737 O O . GLU A 1 354 ? -15.743 19.814 -25.249 1.00 80.75 354 GLU A O 1
ATOM 2742 N N . ARG A 1 355 ? -16.077 21.880 -26.068 1.00 78.50 355 ARG A N 1
ATOM 2743 C CA . ARG A 1 355 ? -16.137 21.480 -27.473 1.00 78.50 355 ARG A CA 1
ATOM 2744 C C . ARG A 1 355 ? -14.866 21.953 -28.167 1.00 78.50 355 ARG A C 1
ATOM 2746 O O . ARG A 1 355 ? -14.702 23.158 -28.351 1.00 78.50 355 ARG A O 1
ATOM 2753 N N . SER A 1 356 ? -14.031 21.020 -28.619 1.00 77.75 356 SER A N 1
ATOM 2754 C CA . SER A 1 356 ? -12.959 21.333 -29.569 1.00 77.75 356 SER A CA 1
ATOM 2755 C C . SER A 1 356 ? -13.561 21.721 -30.930 1.00 77.75 356 SER A C 1
ATOM 2757 O O . SER A 1 356 ? -14.558 21.153 -31.385 1.00 77.75 356 SER A O 1
ATOM 2759 N N . ILE A 1 357 ? -12.986 22.752 -31.549 1.00 77.25 357 ILE A N 1
ATOM 2760 C CA . ILE A 1 357 ? -13.377 23.262 -32.874 1.00 77.25 357 ILE A CA 1
ATOM 2761 C C . ILE A 1 357 ? -12.503 22.675 -33.989 1.00 77.25 357 ILE A C 1
ATOM 2763 O O . ILE A 1 357 ? -12.876 22.763 -35.156 1.00 77.25 357 ILE A O 1
ATOM 2767 N N . ASP A 1 358 ? -11.362 22.095 -33.626 1.00 79.62 358 ASP A N 1
ATOM 2768 C CA . ASP A 1 358 ? -10.324 21.569 -34.511 1.00 79.62 358 ASP A CA 1
ATOM 2769 C C . ASP A 1 358 ? -10.214 20.036 -34.491 1.00 79.62 358 ASP A C 1
ATOM 2771 O O . ASP A 1 358 ? -9.597 19.468 -35.387 1.00 79.62 358 ASP A O 1
ATOM 2775 N N . GLY A 1 359 ? -10.870 19.359 -33.545 1.00 53.78 359 GLY A N 1
ATOM 2776 C CA . GLY A 1 359 ? -10.878 17.899 -33.439 1.00 53.78 359 GLY A CA 1
ATOM 2777 C C . GLY A 1 359 ? -9.509 17.286 -33.132 1.00 53.78 359 GLY A C 1
ATOM 2778 O O . GLY A 1 359 ? -9.315 16.109 -33.438 1.00 53.78 359 GLY A O 1
ATOM 2779 N N . LEU A 1 360 ? -8.586 18.080 -32.578 1.00 47.03 360 LEU A N 1
ATOM 2780 C CA . LEU A 1 360 ? -7.228 17.687 -32.196 1.00 47.03 360 LEU A CA 1
ATOM 2781 C C . LEU A 1 360 ? -7.092 17.487 -30.686 1.00 47.03 360 LEU A C 1
ATOM 2783 O O . LEU A 1 360 ? -7.715 18.264 -29.924 1.00 47.03 360 LEU A O 1
#

Sequence (360 aa):
MNYEAQAPGMGAGMKGSNTVVNDTTQIDNGYSAELLIYLDSLGYGPNVTSVPVMINIFDPDMYHTGMTPWVAPGTFYKTWWGSEWGSAYRDLAFYQDPQSVNVYQAVNPITVDGNLSEPDWAYPSQYLVFGPKPPLTSPGNSVTSTVLVWNKLIDTTWTPLKFLRIGNKLYIGFSSYDKQVCKFGDSWEGDGLFMKIKDAGGQDKEYKLYFNAAGPNTNMVYEASVANSGAGVGVKRPGTIVNDTTQVDNGYTAELMIDLAVLGYTTPPQTVQVMMNIFDPDFYHAGMTSWGTVGSMHKTFWGSEWGSSFRTLNLTNMSTPVELTLFTAKAVNGNVELSWTTASESNNAGFQIERSIDGL

Foldseek 3Di:
DDDDDPWDWDKDKDFPPPDDPQDQPDDGPGMDMDIGGDVVRVVDDPPAFWDWDKDKDKAWHPDHPPDDPPDPPIDIDMDMDQDPPDDGTDIPGDAALDLEFEAAAEQDDDDFAQPCPAVLSVFQGEWEKWWDDDPDDPPYHYADDKDFQADDDPDTKMKIWGWYDHWQKIKIKIFIQAFAFEAQEQDQAGFFKWKWWAFPVRDTKIWTWGHHDADKQDFTDIDTPQPPFKDKGKAFDPQAMYQDQPGTGRTIIMMIMGRNVSSVCPGNDQKIKMKMKGKHWHSYHYNGDGPDNDTTIMMTMHQDPPDDGIGMHGHDHHHRDWAWPDWDWDDDPNDIDIDTDTSHDPPDPDDDDDDDPPPD

Secondary structure (DSSP, 8-state):
-----SSSEEEEEEEPTT--TT-TTS----EEEEEEE-TGGGT--TT--EEEE-EEEEEEET--TTPPTT-TT-EEEEEEES-SSSS--EEEE-S---SEEEEEEPSSPPP-SSS--SHHHHS---EEEESSS----TTEE--SEEEEEES---S---EEEEEEEETTEEEEEEEE--SS--B-TTSS-BSEEEEEEE-TTS-EEEEEEE----STTPPPEEEESSTTSEEEEEEEPTT--TT-TTS----EEEEEEEETTTTT-SS--SEEEEEEEEEEEES--TTSPTTSSSSEEEEEEES-SSSS--EEEEEEEEEPPP-EEEEEEEEETTEEEEEEEES--SS---------SS--